Protein AF-0000000078555472 (afdb_homodimer)

Nearest PDB structures (foldseek):
  8fl8-assembly1_X  TM=3.381E-01  e=7.581E+00  Saccharomyces cerevisiae
  9crw-assembly1_E  TM=1.939E-01  e=8.031E+00  Candida albicans
  8fl8-assembly1_X  TM=3.379E-01  e=7.581E+00  Saccharomyces cerevisiae
  9crw-assembly1_E  TM=1.940E-01  e=8.031E+00  Candida albicans

InterPro domains:
  IPR010651 Sugar transport protein [PTHR16119] (3-134)
  IPR012435 TMEM144 [PF07857] (4-132)

Organism: NCBI:txid53326

Solvent-accessible surface area (backbone atoms only — not comparable to full-atom values): 18594 Å² total; per-residue (Å²): 119,47,62,57,55,46,50,48,51,53,51,23,19,53,29,48,27,43,26,60,54,42,40,62,67,42,87,46,76,80,12,54,64,32,38,34,31,14,26,49,25,15,30,52,52,33,48,59,57,42,72,74,39,82,87,68,85,86,46,69,45,22,20,52,20,15,32,33,39,41,55,15,48,24,46,42,49,42,44,26,74,72,41,32,52,31,54,44,46,42,52,29,37,48,40,24,34,51,39,24,32,49,32,39,45,64,17,50,68,85,39,73,60,41,63,52,80,39,68,67,44,30,53,47,6,54,48,19,53,52,64,25,23,58,72,28,48,39,31,45,69,35,47,52,41,49,50,31,55,74,62,54,50,65,81,66,77,63,77,50,72,69,56,59,59,51,51,45,60,73,58,65,56,70,79,74,77,71,75,73,76,70,83,120,118,49,61,58,54,47,50,48,50,54,50,22,17,54,29,48,25,43,26,63,55,43,40,62,67,41,86,46,76,79,11,53,65,33,38,34,30,15,26,50,26,16,33,52,50,34,48,59,56,43,72,76,39,82,89,67,83,85,46,68,44,21,19,52,20,15,32,32,39,42,56,14,48,25,46,43,48,42,43,28,75,71,41,33,52,31,53,42,46,43,52,30,37,47,42,24,34,51,39,23,33,50,32,40,44,64,16,49,69,83,39,72,58,41,62,50,78,40,68,66,44,29,52,48,6,53,48,19,52,52,63,24,23,58,70,28,47,39,31,43,70,34,46,51,40,50,50,29,55,75,62,53,50,67,78,71,76,65,77,50,71,69,55,56,57,53,50,47,60,72,58,64,57,70,78,74,76,72,75,73,78,70,82,118

pLDDT: mean 75.7, std 21.05, range [22.72, 97.12]

Secondary structure (DSSP, 8-state):
-HHHHHHHHHHHHHHHHTTTTGGGGS--TTSHHHHHHHHHHHHHHHHHHHHTS--PPP-HHHHHHHHHHHHHHHHHHHHHHHH-HHHHHHHHHHHHHHHHHHHHHHT-TTPPP--BS-HHHHHHHHHHHHHTTHHHHSBHHHHHHHHHHHTT-------SHHHHHHHHHHTT------------/-HHHHHHHHHHHHHHHHTTTTGGGGS--TTSHHHHHHHHHHHHHHHHHHHHTS--PPP-HHHHHHHHHHHHHHHHHHHHHHHH-HHHHHHHHHHHHHHHHHHHHHHT-TTPPP--BS-HHHHHHHHHHHHHTTHHHHSBHHHHHHHHHHHTT-------SHHHHHHHHHHT-------------

Sequence (368 aa):
MEWIGLFAAVFASVLFGSVFVPIKRVAAGDGFTAQLFMCIGAFMAAAVVHASLYFPPVYGFAMISGTLWCTANAFAIQIINRLGLALSVLVWNTVSCLTGWATSRYGLFGLPPAIPASTVLNYLGIIGLIAGPFPPLLTLSEREQLLDFLSMKSHIVWDDPICDSQLQFLSGTPEIAQENNQNEMEWIGLFAAVFASVLFGSVFVPIKRVAAGDGFTAQLFMCIGAFMAAAVVHASLYFPPVYGFAMISGTLWCTANAFAIQIINRLGLALSVLVWNTVSCLTGWATSRYGLFGLPPAIPASTVLNYLGIIGLIAGPFPPLLTLSEREQLLDFLSMKSHIVWDDPICDSQLQFLSGTPEIAQENNQNE

Structure (mmCIF, N/CA/C/O backbone):
data_AF-0000000078555472-model_v1
#
loop_
_entity.id
_entity.type
_entity.pdbx_description
1 polymer 'Major facilitator superfamily (MFS) profile domain-containing protein'
#
loop_
_atom_site.group_PDB
_atom_site.id
_atom_site.type_symbol
_atom_site.label_atom_id
_atom_site.label_alt_id
_atom_site.label_comp_id
_atom_site.label_asym_id
_atom_site.label_entity_id
_atom_site.label_seq_id
_atom_site.pdbx_PDB_ins_code
_atom_site.Cartn_x
_atom_site.Cartn_y
_atom_site.Cartn_z
_atom_site.occupancy
_atom_site.B_iso_or_equiv
_atom_site.auth_seq_id
_atom_site.auth_comp_id
_atom_site.auth_asym_id
_atom_site.auth_atom_id
_atom_site.pdbx_PDB_model_num
ATOM 1 N N . MET A 1 1 ? 2.951 14.375 23.812 1 49.78 1 MET A N 1
ATOM 2 C CA . MET A 1 1 ? 1.899 14.195 22.812 1 49.78 1 MET A CA 1
ATOM 3 C C . MET A 1 1 ? 2.484 13.742 21.469 1 49.78 1 MET A C 1
ATOM 5 O O . MET A 1 1 ? 1.86 12.961 20.75 1 49.78 1 MET A O 1
ATOM 9 N N . GLU A 1 2 ? 3.902 13.93 21.172 1 64.38 2 GLU A N 1
ATOM 10 C CA . GLU A 1 2 ? 4.574 13.617 19.922 1 64.38 2 GLU A CA 1
ATOM 11 C C . GLU A 1 2 ? 4.875 12.125 19.812 1 64.38 2 GLU A C 1
ATOM 13 O O . GLU A 1 2 ? 4.777 11.539 18.734 1 64.38 2 GLU A O 1
ATOM 18 N N . TRP A 1 3 ? 4.957 11.586 21.062 1 74.75 3 TRP A N 1
ATOM 19 C CA . TRP A 1 3 ? 5.293 10.164 21.047 1 74.75 3 TRP A CA 1
ATOM 20 C C . TRP A 1 3 ? 4.094 9.328 20.609 1 74.75 3 TRP A C 1
ATOM 22 O O . TRP A 1 3 ? 4.258 8.258 20.031 1 74.75 3 TRP A O 1
ATOM 32 N N . ILE A 1 4 ? 2.982 9.797 20.891 1 77.69 4 ILE A N 1
ATOM 33 C CA . ILE A 1 4 ? 1.764 9.078 20.547 1 77.69 4 ILE A CA 1
ATOM 34 C C . ILE A 1 4 ? 1.613 9.039 19.016 1 77.69 4 ILE A C 1
ATOM 36 O O . ILE A 1 4 ? 1.219 8.016 18.453 1 77.69 4 ILE A O 1
ATOM 40 N N . GLY A 1 5 ? 1.952 10.219 18.469 1 78.25 5 GLY A N 1
ATOM 41 C CA . GLY A 1 5 ? 1.906 10.258 17.016 1 78.25 5 GLY A CA 1
ATOM 42 C C . GLY A 1 5 ? 2.898 9.312 16.359 1 78.25 5 GLY A C 1
ATOM 43 O O . GLY A 1 5 ? 2.576 8.648 15.367 1 78.25 5 GLY A O 1
ATOM 44 N N . LEU A 1 6 ? 4.031 9.227 16.969 1 81.81 6 LEU A N 1
ATOM 45 C CA . LEU A 1 6 ? 5.055 8.328 16.453 1 81.81 6 LEU A CA 1
ATOM 46 C C . LEU A 1 6 ? 4.633 6.867 16.625 1 81.81 6 LEU A C 1
ATOM 48 O O . LEU A 1 6 ? 4.789 6.066 15.695 1 81.81 6 LEU A O 1
ATOM 52 N N . PHE A 1 7 ? 4.172 6.547 17.75 1 85.06 7 PHE A N 1
ATOM 53 C CA . PHE A 1 7 ? 3.699 5.188 18 1 85.06 7 PHE A CA 1
ATOM 54 C C . PHE A 1 7 ? 2.584 4.82 17.016 1 85.06 7 PHE A C 1
ATOM 56 O O . PHE A 1 7 ? 2.578 3.721 16.469 1 85.06 7 PHE A O 1
ATOM 63 N N . ALA A 1 8 ? 1.67 5.75 16.812 1 85.25 8 ALA A N 1
ATOM 64 C CA . ALA A 1 8 ? 0.556 5.504 15.906 1 85.25 8 ALA A CA 1
ATOM 65 C C . ALA A 1 8 ? 1.055 5.262 14.484 1 85.25 8 ALA A C 1
ATOM 67 O O . ALA A 1 8 ? 0.538 4.391 13.781 1 85.25 8 ALA A O 1
ATOM 68 N N . ALA A 1 9 ? 2.023 6.043 14.102 1 88.06 9 ALA A N 1
ATOM 69 C CA . ALA A 1 9 ? 2.568 5.902 12.758 1 88.06 9 ALA A CA 1
ATOM 70 C C . ALA A 1 9 ? 3.266 4.555 12.586 1 88.06 9 ALA A C 1
ATOM 72 O O . ALA A 1 9 ? 3.072 3.873 11.578 1 88.06 9 ALA A O 1
ATOM 73 N N . VAL A 1 10 ? 4.09 4.188 13.578 1 88.69 10 VAL A N 1
ATOM 74 C CA . VAL A 1 10 ? 4.781 2.904 13.539 1 88.69 10 VAL A CA 1
ATOM 75 C C . VAL A 1 10 ? 3.764 1.767 13.57 1 88.69 10 VAL A C 1
ATOM 77 O O . VAL A 1 10 ? 3.863 0.814 12.789 1 88.69 10 VAL A O 1
ATOM 80 N N . PHE A 1 11 ? 2.82 1.926 14.453 1 92.56 11 PHE A N 1
ATOM 81 C CA . PHE A 1 11 ? 1.767 0.927 14.586 1 92.56 11 PHE A CA 1
ATOM 82 C C . PHE A 1 11 ? 1.011 0.756 13.273 1 92.56 11 PHE A C 1
ATOM 84 O O . PHE A 1 11 ? 0.831 -0.366 12.797 1 92.56 11 PHE A O 1
ATOM 91 N N . ALA A 1 12 ? 0.561 1.8 12.633 1 93 12 ALA A N 1
ATOM 92 C CA . ALA A 1 12 ? -0.143 1.762 11.359 1 93 12 ALA A CA 1
ATOM 93 C C . ALA A 1 12 ? 0.718 1.114 10.273 1 93 12 ALA A C 1
ATOM 95 O O . ALA A 1 12 ? 0.228 0.308 9.484 1 93 12 ALA A O 1
ATOM 96 N N . SER A 1 13 ? 1.968 1.441 10.281 1 93.88 13 SER A N 1
ATOM 97 C CA . SER A 1 13 ? 2.873 0.919 9.266 1 93.88 13 SER A CA 1
ATOM 98 C C . SER A 1 13 ? 3.027 -0.593 9.391 1 93.88 13 SER A C 1
ATOM 100 O O . SER A 1 13 ? 3.023 -1.307 8.383 1 93.88 13 SER A O 1
ATOM 102 N N . VAL A 1 14 ? 3.166 -1.069 10.602 1 93.38 14 VAL A N 1
ATOM 103 C CA . VAL A 1 14 ? 3.293 -2.504 10.844 1 93.38 14 VAL A CA 1
ATOM 104 C C . VAL A 1 14 ? 2.01 -3.213 10.414 1 93.38 14 VAL A C 1
ATOM 106 O O . VAL A 1 14 ? 2.059 -4.289 9.812 1 93.38 14 VAL A O 1
ATOM 109 N N . LEU A 1 15 ? 0.891 -2.635 10.703 1 94.81 15 LEU A N 1
ATOM 110 C CA . LEU A 1 15 ? -0.383 -3.217 10.289 1 94.81 15 LEU A CA 1
ATOM 111 C C . LEU A 1 15 ? -0.498 -3.26 8.773 1 94.81 15 LEU A C 1
ATOM 113 O O . LEU A 1 15 ? -0.896 -4.277 8.203 1 94.81 15 LEU A O 1
ATOM 117 N N . PHE A 1 16 ? -0.091 -2.166 8.148 1 94.88 16 PHE A N 1
ATOM 118 C CA . PHE A 1 16 ? -0.097 -2.158 6.691 1 94.88 16 PHE A CA 1
ATOM 119 C C . PHE A 1 16 ? 0.792 -3.268 6.141 1 94.88 16 PHE A C 1
ATOM 121 O O . PHE A 1 16 ? 0.412 -3.963 5.195 1 94.88 16 PHE A O 1
ATOM 128 N N . GLY A 1 17 ? 1.9 -3.432 6.727 1 92.56 17 GLY A N 1
ATOM 129 C CA . GLY A 1 17 ? 2.83 -4.457 6.273 1 92.56 17 GLY A CA 1
ATOM 130 C C . GLY A 1 17 ? 2.326 -5.867 6.516 1 92.56 17 GLY A C 1
ATOM 131 O O . GLY A 1 17 ? 2.834 -6.82 5.922 1 92.56 17 GLY A O 1
ATOM 132 N N . SER A 1 18 ? 1.358 -6.016 7.336 1 91.12 18 SER A N 1
ATOM 133 C CA . SER A 1 18 ? 0.892 -7.344 7.723 1 91.12 18 SER A CA 1
ATOM 134 C C . SER A 1 18 ? -0.451 -7.668 7.074 1 91.12 18 SER A C 1
ATOM 136 O O . SER A 1 18 ? -1.021 -8.734 7.32 1 91.12 18 SER A O 1
ATOM 138 N N . VAL A 1 19 ? -0.948 -6.812 6.223 1 93.25 19 VAL A N 1
ATOM 139 C CA . VAL A 1 19 ? -2.287 -6.941 5.656 1 93.25 19 VAL A CA 1
ATOM 140 C C . VAL A 1 19 ? -2.4 -8.25 4.879 1 93.25 19 VAL A C 1
ATOM 142 O O . VAL A 1 19 ? -3.428 -8.93 4.941 1 93.25 19 VAL A O 1
ATOM 145 N N . PHE A 1 20 ? -1.325 -8.68 4.188 1 88.69 20 PHE A N 1
ATOM 146 C CA . PHE A 1 20 ? -1.422 -9.844 3.311 1 88.69 20 PHE A CA 1
ATOM 147 C C . PHE A 1 20 ? -0.905 -11.094 4.012 1 88.69 20 PHE A C 1
ATOM 149 O O . PHE A 1 20 ? -0.957 -12.188 3.451 1 88.69 20 PHE A O 1
ATOM 156 N N . VAL A 1 21 ? -0.508 -10.961 5.223 1 83.44 21 VAL A N 1
ATOM 157 C CA . VAL A 1 21 ? 0.052 -12.086 5.965 1 83.44 21 VAL A CA 1
ATOM 158 C C . VAL A 1 21 ? -1.037 -13.125 6.23 1 83.44 21 VAL A C 1
ATOM 160 O O . VAL A 1 21 ? -0.852 -14.312 5.961 1 83.44 21 VAL A O 1
ATOM 163 N N . PRO A 1 22 ? -2.217 -12.734 6.598 1 82.44 22 PRO A N 1
ATOM 164 C CA . PRO A 1 22 ? -3.254 -13.734 6.863 1 82.44 22 PRO A CA 1
ATOM 165 C C . PRO A 1 22 ? -3.738 -14.438 5.594 1 82.44 22 PRO A C 1
ATOM 167 O O . PRO A 1 22 ? -4.137 -15.602 5.641 1 82.44 22 PRO A O 1
ATOM 170 N N . ILE A 1 23 ? -3.703 -13.758 4.5 1 79.5 23 ILE A N 1
ATOM 171 C CA . ILE A 1 23 ? -4.23 -14.32 3.264 1 79.5 23 ILE A CA 1
ATOM 172 C C . ILE A 1 23 ? -3.295 -15.414 2.754 1 79.5 23 ILE A C 1
ATOM 174 O O . ILE A 1 23 ? -3.713 -16.297 2.008 1 79.5 23 ILE A O 1
ATOM 178 N N . LYS A 1 24 ? -2.066 -15.32 3.098 1 76.62 24 LYS A N 1
ATOM 179 C CA . LYS A 1 24 ? -1.1 -16.312 2.637 1 76.62 24 LYS A CA 1
ATOM 180 C C . LYS A 1 24 ? -1.368 -17.672 3.268 1 76.62 24 LYS A C 1
ATOM 182 O O . LYS A 1 24 ? -0.887 -18.703 2.777 1 76.62 24 LYS A O 1
ATOM 187 N N . ARG A 1 25 ? -2.15 -17.656 4.258 1 70.38 25 ARG A N 1
ATOM 188 C CA . ARG A 1 25 ? -2.447 -18.922 4.926 1 70.38 25 ARG A CA 1
ATOM 189 C C . ARG A 1 25 ? -3.6 -19.641 4.238 1 70.38 25 ARG A C 1
ATOM 191 O O . ARG A 1 25 ? -3.857 -20.812 4.52 1 70.38 25 ARG A O 1
ATOM 198 N N . VAL A 1 26 ? -4.25 -18.828 3.383 1 62.47 26 VAL A N 1
ATOM 199 C CA . VAL A 1 26 ? -5.426 -19.469 2.795 1 62.47 26 VAL A CA 1
ATOM 200 C C . VAL A 1 26 ? -5.309 -19.453 1.273 1 62.47 26 VAL A C 1
ATOM 202 O O . VAL A 1 26 ? -4.609 -18.625 0.701 1 62.47 26 VAL A O 1
ATOM 205 N N . ALA A 1 27 ? -5.832 -20.578 0.782 1 60.72 27 ALA A N 1
ATOM 206 C CA . ALA A 1 27 ? -5.969 -20.594 -0.672 1 60.72 27 ALA A CA 1
ATOM 207 C C . ALA A 1 27 ? -6.969 -19.547 -1.149 1 60.72 27 ALA A C 1
ATOM 209 O O . ALA A 1 27 ? -8.18 -19.734 -1.008 1 60.72 27 ALA A O 1
ATOM 210 N N . ALA A 1 28 ? -6.453 -18.375 -1.465 1 62.03 28 ALA A N 1
ATOM 211 C CA . ALA A 1 28 ? -7.367 -17.266 -1.759 1 62.03 28 ALA A CA 1
ATOM 212 C C . ALA A 1 28 ? -8.062 -17.484 -3.104 1 62.03 28 ALA A C 1
ATOM 214 O O . ALA A 1 28 ? -8.789 -16.609 -3.574 1 62.03 28 ALA A O 1
ATOM 215 N N . GLY A 1 29 ? -8.031 -18.719 -3.592 1 62.56 29 GLY A N 1
ATOM 216 C CA . GLY A 1 29 ? -8.766 -18.984 -4.816 1 62.56 29 GLY A CA 1
ATOM 217 C C . GLY A 1 29 ? -8.594 -17.922 -5.871 1 62.56 29 GLY A C 1
ATOM 218 O O . GLY A 1 29 ? -7.469 -17.547 -6.215 1 62.56 29 GLY A O 1
ATOM 219 N N . ASP A 1 30 ? -9.773 -17.391 -6.434 1 66.38 30 ASP A N 1
ATOM 220 C CA . ASP A 1 30 ? -9.758 -16.359 -7.473 1 66.38 30 ASP A CA 1
ATOM 221 C C . ASP A 1 30 ? -9.531 -14.977 -6.875 1 66.38 30 ASP A C 1
ATOM 223 O O . ASP A 1 30 ? -9.383 -13.992 -7.609 1 66.38 30 ASP A O 1
ATOM 227 N N . GLY A 1 31 ? -9.391 -14.883 -5.672 1 75.44 31 GLY A N 1
ATOM 228 C CA . GLY A 1 31 ? -9.07 -13.625 -5.012 1 75.44 31 GLY A CA 1
ATOM 229 C C . GLY A 1 31 ? -10.297 -12.766 -4.762 1 75.44 31 GLY A C 1
ATOM 230 O O . GLY A 1 31 ? -10.281 -11.891 -3.889 1 75.44 31 GLY A O 1
ATOM 231 N N . PHE A 1 32 ? -11.414 -13.023 -5.52 1 81.44 32 PHE A N 1
ATOM 232 C CA . PHE A 1 32 ? -12.602 -12.18 -5.414 1 81.44 32 PHE A CA 1
ATOM 233 C C . PHE A 1 32 ? -13.391 -12.516 -4.152 1 81.44 32 PHE A C 1
ATOM 235 O O . PHE A 1 32 ? -13.906 -11.617 -3.488 1 81.44 32 PHE A O 1
ATOM 242 N N . THR A 1 33 ? -13.414 -13.812 -3.887 1 83.44 33 THR A N 1
ATOM 243 C CA . THR A 1 33 ? -14.094 -14.211 -2.654 1 83.44 33 THR A CA 1
ATOM 244 C C . THR A 1 33 ? -13.32 -13.711 -1.435 1 83.44 33 THR A C 1
ATOM 246 O O . THR A 1 33 ? -13.914 -13.195 -0.485 1 83.44 33 THR A O 1
ATOM 249 N N . ALA A 1 34 ? -12.07 -13.875 -1.46 1 85.25 34 ALA A N 1
ATOM 250 C CA . ALA A 1 34 ? -11.234 -13.367 -0.371 1 85.25 34 ALA A CA 1
ATOM 251 C C . ALA A 1 34 ? -11.43 -11.867 -0.188 1 85.25 34 ALA A C 1
ATOM 253 O O . ALA A 1 34 ? -11.492 -11.375 0.942 1 85.25 34 ALA A O 1
ATOM 254 N N . GLN A 1 35 ? -11.555 -11.195 -1.304 1 89.94 35 GLN A N 1
ATOM 255 C CA . GLN A 1 35 ? -11.727 -9.75 -1.243 1 89.94 35 GLN A CA 1
ATOM 256 C C . GLN A 1 35 ? -13.055 -9.375 -0.588 1 89.94 35 GLN A C 1
ATOM 258 O O . GLN A 1 35 ? -13.133 -8.391 0.151 1 89.94 35 GLN A O 1
ATOM 263 N N . LEU A 1 36 ? -14.047 -10.141 -0.92 1 89.69 36 LEU A N 1
ATOM 264 C CA . LEU A 1 36 ? -15.336 -9.883 -0.281 1 89.69 36 LEU A CA 1
ATOM 265 C C . LEU A 1 36 ? -15.227 -10.008 1.234 1 89.69 36 LEU A C 1
ATOM 267 O O . LEU A 1 36 ? -15.703 -9.148 1.971 1 89.69 36 LEU A O 1
ATOM 271 N N . PHE A 1 37 ? -14.594 -10.992 1.678 1 89.88 37 PHE A N 1
ATOM 272 C CA . PHE A 1 37 ? -14.484 -11.219 3.115 1 89.88 37 PHE A CA 1
ATOM 273 C C . PHE A 1 37 ? -13.539 -10.203 3.75 1 89.88 37 PHE A C 1
ATOM 275 O O . PHE A 1 37 ? -13.734 -9.797 4.898 1 89.88 37 PHE A O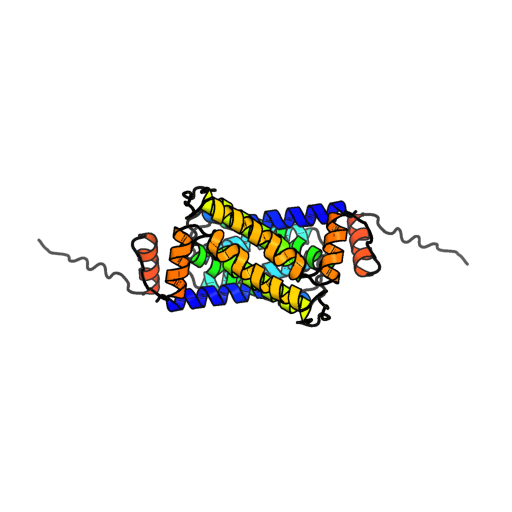 1
ATOM 282 N N . MET A 1 38 ? -12.523 -9.789 3.027 1 93 38 MET A N 1
ATOM 283 C CA . MET A 1 38 ? -11.688 -8.703 3.521 1 93 38 MET A CA 1
ATOM 284 C C . MET A 1 38 ? -12.508 -7.438 3.742 1 93 38 MET A C 1
ATOM 286 O O . MET A 1 38 ? -12.344 -6.75 4.754 1 93 38 MET A O 1
ATOM 290 N N . CYS A 1 39 ? -13.375 -7.199 2.816 1 95.44 39 CYS A N 1
ATOM 291 C CA . CYS A 1 39 ? -14.211 -6.012 2.924 1 95.44 39 CYS A CA 1
ATOM 292 C C . CYS A 1 39 ? -15.203 -6.145 4.074 1 95.44 39 CYS A C 1
ATOM 294 O O . CYS A 1 39 ? -15.531 -5.156 4.734 1 95.44 39 CYS A O 1
ATOM 296 N N . ILE A 1 40 ? -15.688 -7.324 4.297 1 93.81 40 ILE A N 1
ATOM 297 C CA . ILE A 1 40 ? -16.578 -7.555 5.43 1 93.81 40 ILE A CA 1
ATOM 298 C C . ILE A 1 40 ? -15.836 -7.301 6.734 1 93.81 40 ILE A C 1
ATOM 300 O O . ILE A 1 40 ? -16.344 -6.613 7.625 1 93.81 40 ILE A O 1
ATOM 304 N N . GLY A 1 41 ? -14.641 -7.875 6.859 1 95.12 41 GLY A N 1
ATOM 305 C CA . GLY A 1 41 ? -13.836 -7.625 8.047 1 95.12 41 GLY A CA 1
ATOM 306 C C . GLY A 1 41 ? -13.547 -6.156 8.273 1 95.12 41 GLY A C 1
ATOM 307 O O . GLY A 1 41 ? -13.641 -5.664 9.398 1 95.12 41 GLY A O 1
ATOM 308 N N . ALA A 1 42 ? -13.203 -5.48 7.172 1 97.12 42 ALA A N 1
ATOM 309 C CA . ALA A 1 42 ? -12.914 -4.051 7.254 1 97.12 42 ALA A CA 1
ATOM 310 C C . ALA A 1 42 ? -14.156 -3.268 7.684 1 97.12 42 ALA A C 1
ATOM 312 O O . ALA A 1 42 ? -14.07 -2.396 8.555 1 97.12 42 ALA A O 1
ATOM 313 N N . PHE A 1 43 ? -15.273 -3.545 7.102 1 95.44 43 PHE A N 1
ATOM 314 C CA . PHE A 1 43 ? -16.516 -2.848 7.402 1 95.44 43 PHE A CA 1
ATOM 315 C C . PHE A 1 43 ? -16.922 -3.057 8.859 1 95.44 43 PHE A C 1
ATOM 317 O O . PHE A 1 43 ? -17.344 -2.113 9.531 1 95.44 43 PHE A O 1
ATOM 324 N N . MET A 1 44 ? -16.844 -4.258 9.352 1 93.94 44 MET A N 1
ATOM 325 C CA . MET A 1 44 ? -17.188 -4.547 10.742 1 93.94 44 MET A CA 1
ATOM 326 C C . MET A 1 44 ? -16.297 -3.77 11.695 1 93.94 44 MET A C 1
ATOM 328 O O . MET A 1 44 ? -16.781 -3.193 12.672 1 93.94 44 MET A O 1
ATOM 332 N N . ALA A 1 45 ? -15.031 -3.756 11.438 1 93.56 45 ALA A N 1
ATOM 333 C CA . ALA A 1 45 ? -14.102 -3.016 12.289 1 93.56 45 ALA A CA 1
ATOM 334 C C . ALA A 1 45 ? -14.43 -1.525 12.289 1 93.56 45 ALA A C 1
ATOM 336 O O . ALA A 1 45 ? -14.445 -0.891 13.352 1 93.56 45 ALA A O 1
ATOM 337 N N . ALA A 1 46 ? -14.664 -0.976 11.078 1 92.69 46 ALA A N 1
ATOM 338 C CA . ALA A 1 46 ? -14.984 0.445 10.977 1 92.69 46 ALA A CA 1
ATOM 339 C C . ALA A 1 46 ? -16.297 0.764 11.68 1 92.69 46 ALA A C 1
ATOM 341 O O . ALA A 1 46 ? -16.438 1.811 12.312 1 92.69 46 ALA A O 1
ATOM 342 N N . ALA A 1 47 ? -17.234 -0.127 11.547 1 88.75 47 ALA A N 1
ATOM 343 C CA . ALA A 1 47 ? -18.547 0.073 12.156 1 88.75 47 ALA A CA 1
ATOM 344 C C . ALA A 1 47 ? -18.438 0.093 13.68 1 88.75 47 ALA A C 1
ATOM 346 O O . ALA A 1 47 ? -19.125 0.88 14.344 1 88.75 47 ALA A O 1
ATOM 347 N N . VAL A 1 48 ? -17.672 -0.737 14.234 1 86.25 48 VAL A N 1
ATOM 348 C CA . VAL A 1 48 ? -17.5 -0.803 15.688 1 86.25 48 VAL A CA 1
ATOM 349 C C . VAL A 1 48 ? -16.906 0.51 16.188 1 86.25 48 VAL A C 1
ATOM 351 O O . VAL A 1 48 ? -17.359 1.053 17.203 1 86.25 48 VAL A O 1
ATOM 354 N N . VAL A 1 49 ? -15.953 1.091 15.508 1 80.94 49 VAL A N 1
ATOM 355 C CA . VAL A 1 49 ? -15.312 2.336 15.906 1 80.94 49 VAL A CA 1
ATOM 356 C C . VAL A 1 49 ? -16.297 3.496 15.773 1 80.94 49 VAL A C 1
ATOM 358 O O . VAL A 1 49 ? -16.359 4.363 16.656 1 80.94 49 VAL A O 1
ATOM 361 N N . HIS A 1 50 ? -16.969 3.455 14.68 1 79.44 50 HIS A N 1
ATOM 362 C CA . HIS A 1 50 ? -17.875 4.578 14.43 1 79.44 50 HIS A CA 1
ATOM 363 C C . HIS A 1 50 ? -19.094 4.52 15.336 1 79.44 50 HIS A C 1
ATOM 365 O O . HIS A 1 50 ? -19.688 5.555 15.648 1 79.44 50 HIS A O 1
ATOM 371 N N . ALA A 1 51 ? -19.531 3.41 15.625 1 75.88 51 ALA A N 1
ATOM 372 C CA . ALA A 1 51 ? -20.641 3.309 16.578 1 75.88 51 ALA A CA 1
ATOM 373 C C . ALA A 1 51 ? -20.297 4.02 17.891 1 75.88 51 ALA A C 1
ATOM 375 O O . ALA A 1 51 ? -21.188 4.477 18.609 1 75.88 51 ALA A O 1
ATOM 376 N N . SER A 1 52 ? -19.078 4.148 18.078 1 69.69 52 SER A N 1
ATOM 377 C CA . SER A 1 52 ? -18.641 4.816 19.297 1 69.69 52 SER A CA 1
ATOM 378 C C . SER A 1 52 ? -18.484 6.32 19.078 1 69.69 52 SER A C 1
ATOM 380 O O . SER A 1 52 ? -18.328 7.078 20.031 1 69.69 52 SER A O 1
ATOM 382 N N . LEU A 1 53 ? -18.547 6.594 17.719 1 66.81 53 LEU A N 1
ATOM 383 C CA . LEU A 1 53 ? -18.375 7.996 17.359 1 66.81 53 LEU A CA 1
ATOM 384 C C . LEU A 1 53 ? -19.703 8.609 16.922 1 66.81 53 LEU A C 1
ATOM 386 O O . LEU A 1 53 ? -20.609 7.895 16.5 1 66.81 53 LEU A O 1
ATOM 390 N N . TYR A 1 54 ? -20.031 9.82 17.297 1 60.09 54 TYR A N 1
ATOM 391 C CA . TYR A 1 54 ? -21.219 10.492 16.766 1 60.09 54 TYR A CA 1
ATOM 392 C C . TYR A 1 54 ? -21.188 10.555 15.25 1 60.09 54 TYR A C 1
ATOM 394 O O . TYR A 1 54 ? -20.109 10.586 14.641 1 60.09 54 TYR A O 1
ATOM 402 N N . PHE A 1 55 ? -22.266 10.195 14.477 1 54.59 55 PHE A N 1
ATOM 403 C CA . PHE A 1 55 ? -22.406 9.992 13.039 1 54.59 55 PHE A CA 1
ATOM 404 C C . PHE A 1 55 ? -21.984 11.242 12.266 1 54.59 55 PHE A C 1
ATOM 406 O O . PHE A 1 55 ? -22.672 12.266 12.328 1 54.59 55 PHE A O 1
ATOM 413 N N . PRO A 1 56 ? -20.766 11.305 11.875 1 59.22 56 PRO A N 1
ATOM 414 C CA . PRO A 1 56 ? -20.438 12.5 11.102 1 59.22 56 PRO A CA 1
ATOM 415 C C . PRO A 1 56 ? -20.922 12.43 9.656 1 59.22 56 PRO A C 1
ATOM 417 O O . PRO A 1 56 ? -21.344 11.359 9.203 1 59.22 56 PRO A O 1
ATOM 420 N N . PRO A 1 57 ? -20.969 13.625 8.961 1 60.34 57 PRO A N 1
ATOM 421 C CA . PRO A 1 57 ? -21.438 13.727 7.574 1 60.34 57 PRO A CA 1
ATOM 422 C C . PRO A 1 57 ? -20.719 12.758 6.641 1 60.34 57 PRO A C 1
ATOM 424 O O . PRO A 1 57 ? -19.578 12.352 6.922 1 60.34 57 PRO A O 1
ATOM 427 N N . VAL A 1 58 ? -21.453 12.391 5.617 1 59.75 58 VAL A N 1
ATOM 428 C CA . VAL A 1 58 ? -21.062 11.445 4.578 1 59.75 58 VAL A CA 1
ATOM 429 C C . VAL A 1 58 ? -19.906 12.031 3.76 1 59.75 58 VAL A C 1
ATOM 431 O O . VAL A 1 58 ? -20 13.156 3.271 1 59.75 58 VAL A O 1
ATOM 434 N N . TYR A 1 59 ? -18.891 11.266 3.68 1 70.31 59 TYR A N 1
ATOM 435 C CA . TYR A 1 59 ? -17.812 11.664 2.801 1 70.31 59 TYR A CA 1
ATOM 436 C C . TYR A 1 59 ? -17.75 10.789 1.557 1 70.31 59 TYR A C 1
ATOM 438 O O . TYR A 1 59 ? -17.125 9.734 1.562 1 70.31 59 TYR A O 1
ATOM 446 N N . GLY A 1 60 ? -18.578 11.242 0.406 1 76.44 60 GLY A N 1
ATOM 447 C CA . GLY A 1 60 ? -18.625 10.5 -0.844 1 76.44 60 GLY A CA 1
ATOM 448 C C . GLY A 1 60 ? -17.25 10.227 -1.421 1 76.44 60 GLY A C 1
ATOM 449 O O . GLY A 1 60 ? -17 9.133 -1.932 1 76.44 60 GLY A O 1
ATOM 450 N N . PHE A 1 61 ? -16.391 11.102 -1.329 1 83.88 61 PHE A N 1
ATOM 451 C CA . PHE A 1 61 ? -15.055 10.93 -1.88 1 83.88 61 PHE A CA 1
ATOM 452 C C . PHE A 1 61 ? -14.32 9.797 -1.174 1 83.88 61 PHE A C 1
ATOM 454 O O . PHE A 1 61 ? -13.531 9.086 -1.792 1 83.88 61 PHE A O 1
ATOM 461 N N . ALA A 1 62 ? -14.672 9.586 0.057 1 87.69 62 ALA A N 1
ATOM 462 C CA . ALA A 1 62 ? -14.07 8.477 0.792 1 87.69 62 ALA A CA 1
ATOM 463 C C . ALA A 1 62 ? -14.539 7.133 0.246 1 87.69 62 ALA A C 1
ATOM 465 O O . ALA A 1 62 ? -13.773 6.168 0.192 1 87.69 62 ALA A O 1
ATOM 466 N N . MET A 1 63 ? -15.766 7.082 -0.226 1 91.88 63 MET A N 1
ATOM 467 C CA . MET A 1 63 ? -16.297 5.84 -0.786 1 91.88 63 MET A CA 1
ATOM 468 C C . MET A 1 63 ? -15.594 5.492 -2.094 1 91.88 63 MET A C 1
ATOM 470 O O . MET A 1 63 ? -15.383 4.316 -2.396 1 91.88 63 MET A O 1
ATOM 474 N N . ILE A 1 64 ? -15.258 6.488 -2.83 1 92.62 64 ILE A N 1
ATOM 475 C CA . ILE A 1 64 ? -14.516 6.273 -4.066 1 92.62 64 ILE A CA 1
ATOM 476 C C . ILE A 1 64 ? -13.148 5.664 -3.748 1 92.62 64 ILE A C 1
ATOM 478 O O . ILE A 1 64 ? -12.719 4.715 -4.406 1 92.62 64 ILE A O 1
ATOM 482 N N . SER A 1 65 ? -12.5 6.18 -2.713 1 93.38 65 SER A N 1
ATOM 483 C CA . SER A 1 65 ? -11.211 5.637 -2.279 1 93.38 65 SER A CA 1
ATOM 484 C C . SER A 1 65 ? -11.336 4.164 -1.904 1 93.38 65 SER A C 1
ATOM 486 O O . SER A 1 65 ? -10.484 3.354 -2.281 1 93.38 65 SER A O 1
ATOM 488 N N . GLY A 1 66 ? -12.422 3.83 -1.241 1 95.56 66 GLY A N 1
ATOM 489 C CA . GLY A 1 66 ? -12.656 2.443 -0.879 1 95.56 66 GLY A CA 1
ATOM 490 C C . GLY A 1 66 ? -12.883 1.542 -2.078 1 95.56 66 GLY A C 1
ATOM 491 O O . GLY A 1 66 ? -12.383 0.416 -2.119 1 95.56 66 GLY A O 1
ATOM 492 N N . THR A 1 67 ? -13.609 2.051 -3.027 1 95.69 67 THR A N 1
ATOM 493 C CA . THR A 1 67 ? -13.875 1.299 -4.25 1 95.69 67 THR A CA 1
ATOM 494 C C . THR A 1 67 ? -12.586 1.062 -5.031 1 95.69 67 THR A C 1
ATOM 496 O O . THR A 1 67 ? -12.375 -0.025 -5.566 1 95.69 67 THR A O 1
ATOM 499 N N . LEU A 1 68 ? -11.734 2.055 -5.105 1 95.38 68 LEU A N 1
ATOM 500 C CA . LEU A 1 68 ? -10.438 1.916 -5.762 1 95.38 68 LEU A CA 1
ATOM 501 C C . LEU A 1 68 ? -9.594 0.848 -5.074 1 95.38 68 LEU A C 1
ATOM 503 O O . LEU A 1 68 ? -9.023 -0.024 -5.742 1 95.38 68 LEU A O 1
ATOM 507 N N . TRP A 1 69 ? -9.578 0.913 -3.766 1 96.5 69 TRP A N 1
ATOM 508 C CA . TRP A 1 69 ? -8.797 -0.064 -3.006 1 96.5 69 TRP A CA 1
ATOM 509 C C . TRP A 1 69 ? -9.336 -1.475 -3.23 1 96.5 69 TRP A C 1
ATOM 511 O O . TRP A 1 69 ? -8.562 -2.406 -3.471 1 96.5 69 TRP A O 1
ATOM 521 N N . CYS A 1 70 ? -10.625 -1.604 -3.145 1 96.38 70 CYS A N 1
ATOM 522 C CA . CYS A 1 70 ? -11.266 -2.904 -3.312 1 96.38 70 CYS A CA 1
ATOM 523 C C . CYS A 1 70 ? -10.922 -3.508 -4.672 1 96.38 70 CYS A C 1
ATOM 525 O O . CYS A 1 70 ? -10.555 -4.68 -4.758 1 96.38 70 CYS A O 1
ATOM 527 N N . THR A 1 71 ? -11.031 -2.74 -5.672 1 93.94 71 THR A N 1
ATOM 528 C CA . THR A 1 71 ? -10.766 -3.217 -7.023 1 93.94 71 THR A CA 1
ATOM 529 C C . THR A 1 71 ? -9.289 -3.58 -7.184 1 93.94 71 THR A C 1
ATOM 531 O O . THR A 1 71 ? -8.961 -4.656 -7.691 1 93.94 71 THR A O 1
ATOM 534 N N . ALA A 1 72 ? -8.422 -2.738 -6.758 1 94.88 72 ALA A N 1
ATOM 535 C CA . ALA A 1 72 ? -6.984 -3 -6.832 1 94.88 72 ALA A CA 1
ATOM 536 C C . ALA A 1 72 ? -6.621 -4.266 -6.059 1 94.88 72 ALA A C 1
ATOM 538 O O . ALA A 1 72 ? -5.879 -5.113 -6.562 1 94.88 72 ALA A O 1
ATOM 539 N N . ASN A 1 73 ? -7.152 -4.41 -4.871 1 94.19 73 ASN A N 1
ATOM 540 C CA . ASN A 1 73 ? -6.793 -5.504 -3.973 1 94.19 73 ASN A CA 1
ATOM 541 C C . ASN A 1 73 ? -7.32 -6.84 -4.477 1 94.19 73 ASN A C 1
ATOM 543 O O . ASN A 1 73 ? -6.688 -7.879 -4.281 1 94.19 73 ASN A O 1
ATOM 547 N N . ALA A 1 74 ? -8.453 -6.816 -5.098 1 89.94 74 ALA A N 1
ATOM 548 C CA . ALA A 1 74 ? -8.969 -8.039 -5.703 1 89.94 74 ALA A CA 1
ATOM 549 C C . ALA A 1 74 ? -7.996 -8.594 -6.738 1 89.94 74 ALA A C 1
ATOM 551 O O . ALA A 1 74 ? -7.746 -9.805 -6.777 1 89.94 74 ALA A O 1
ATOM 552 N N . PHE A 1 75 ? -7.441 -7.738 -7.508 1 89.81 75 PHE A N 1
ATOM 553 C CA . PHE A 1 75 ? -6.453 -8.156 -8.5 1 89.81 75 PHE A CA 1
ATOM 554 C C . PHE A 1 75 ? -5.121 -8.477 -7.828 1 89.81 75 PHE A C 1
ATOM 556 O O . PHE A 1 75 ? -4.41 -9.383 -8.266 1 89.81 75 PHE A O 1
ATOM 563 N N . ALA A 1 76 ? -4.844 -7.719 -6.789 1 89.56 76 ALA A N 1
ATOM 564 C CA . ALA A 1 76 ? -3.578 -7.938 -6.09 1 89.56 76 ALA A CA 1
ATOM 565 C C . ALA A 1 76 ? -3.479 -9.367 -5.566 1 89.56 76 ALA A C 1
ATOM 567 O O . ALA A 1 76 ? -2.41 -9.984 -5.621 1 89.56 76 ALA A O 1
ATOM 568 N N . ILE A 1 77 ? -4.52 -9.844 -5.062 1 86.62 77 ILE A N 1
ATOM 569 C CA . ILE A 1 77 ? -4.527 -11.203 -4.523 1 86.62 77 ILE A CA 1
ATOM 570 C C . ILE A 1 77 ? -4.176 -12.195 -5.625 1 86.62 77 ILE A C 1
ATOM 572 O O . ILE A 1 77 ? -3.359 -13.102 -5.418 1 86.62 77 ILE A O 1
ATOM 576 N N . GLN A 1 78 ? -4.668 -12.031 -6.781 1 83.56 78 GLN A N 1
ATOM 577 C CA . GLN A 1 78 ? -4.367 -12.906 -7.91 1 83.56 78 GLN A CA 1
ATOM 578 C C . GLN A 1 78 ? -2.926 -12.727 -8.375 1 83.56 78 GLN A C 1
ATOM 580 O O . GLN A 1 78 ? -2.262 -13.695 -8.742 1 83.56 78 GLN A O 1
ATOM 585 N N . ILE A 1 79 ? -2.498 -11.562 -8.391 1 85.94 79 ILE A N 1
ATOM 586 C CA . ILE A 1 79 ? -1.155 -11.242 -8.859 1 85.94 79 ILE A CA 1
ATOM 587 C C . ILE A 1 79 ? -0.121 -11.82 -7.898 1 85.94 79 ILE A C 1
ATOM 589 O O . ILE A 1 79 ? 0.906 -12.352 -8.32 1 85.94 79 ILE A O 1
ATOM 593 N N . ILE A 1 80 ? -0.404 -11.727 -6.617 1 85.62 80 ILE A N 1
ATOM 594 C CA . ILE A 1 80 ? 0.489 -12.266 -5.602 1 85.62 80 ILE A CA 1
ATOM 595 C C . ILE A 1 80 ? 0.643 -13.773 -5.797 1 85.62 80 ILE A C 1
ATOM 597 O O . ILE A 1 80 ? 1.743 -14.312 -5.664 1 85.62 80 ILE A O 1
ATOM 601 N N . ASN A 1 81 ? -0.45 -14.383 -6.156 1 78.12 81 ASN A N 1
ATOM 602 C CA . ASN A 1 81 ? -0.406 -15.82 -6.375 1 78.12 81 ASN A CA 1
ATOM 603 C C . ASN A 1 81 ? 0.444 -16.172 -7.594 1 78.12 81 ASN A C 1
ATOM 605 O O . ASN A 1 81 ? 1.079 -17.234 -7.625 1 78.12 81 ASN A O 1
ATOM 609 N N . ARG A 1 82 ? 0.552 -15.25 -8.461 1 78.5 82 ARG A N 1
ATOM 610 C CA . ARG A 1 82 ? 1.263 -15.523 -9.711 1 78.5 82 ARG A CA 1
ATOM 611 C C . ARG A 1 82 ? 2.715 -15.07 -9.625 1 78.5 82 ARG A C 1
ATOM 613 O O . ARG A 1 82 ? 3.619 -15.766 -10.078 1 78.5 82 ARG A O 1
ATOM 620 N N . LEU A 1 83 ? 2.996 -13.953 -9.039 1 83.06 83 LEU A N 1
ATOM 621 C CA . LEU A 1 83 ? 4.312 -13.328 -9.133 1 83.06 83 LEU A CA 1
ATOM 622 C C . LEU A 1 83 ? 5.055 -13.422 -7.805 1 83.06 83 LEU A C 1
ATOM 624 O O . LEU A 1 83 ? 6.266 -13.203 -7.75 1 83.06 83 LEU A O 1
ATOM 628 N N . GLY A 1 84 ? 4.352 -13.82 -6.746 1 82.38 84 GLY A N 1
ATOM 629 C CA . GLY A 1 84 ? 4.953 -13.805 -5.422 1 82.38 84 GLY A CA 1
ATOM 630 C C . GLY A 1 84 ? 4.68 -12.516 -4.664 1 82.38 84 GLY A C 1
ATOM 631 O O . GLY A 1 84 ? 4.438 -11.469 -5.27 1 82.38 84 GLY A O 1
ATOM 632 N N . LEU A 1 85 ? 4.805 -12.617 -3.406 1 87.19 85 LEU A N 1
ATOM 633 C CA . LEU A 1 85 ? 4.41 -11.523 -2.525 1 87.19 85 LEU A CA 1
ATOM 634 C C . LEU A 1 85 ? 5.395 -10.367 -2.623 1 87.19 85 LEU A C 1
ATOM 636 O O . LEU A 1 85 ? 4.988 -9.211 -2.791 1 87.19 85 LEU A O 1
ATOM 640 N N . ALA A 1 86 ? 6.676 -10.641 -2.541 1 88.25 86 ALA A N 1
ATOM 641 C CA . ALA A 1 86 ? 7.672 -9.578 -2.506 1 88.25 86 ALA A CA 1
ATOM 642 C C . ALA A 1 86 ? 7.629 -8.742 -3.783 1 88.25 86 ALA A C 1
ATOM 644 O O . ALA A 1 86 ? 7.633 -7.512 -3.727 1 88.25 86 ALA A O 1
ATOM 645 N N . LEU A 1 87 ? 7.57 -9.398 -4.848 1 88.81 87 LEU A N 1
ATOM 646 C CA . LEU A 1 87 ? 7.551 -8.703 -6.133 1 88.81 87 LEU A CA 1
ATOM 647 C C . LEU A 1 87 ? 6.281 -7.867 -6.281 1 88.81 87 LEU A C 1
ATOM 649 O O . LEU A 1 87 ? 6.344 -6.703 -6.68 1 88.81 87 LEU A O 1
ATOM 653 N N . SER A 1 88 ? 5.164 -8.461 -6 1 89.69 88 SER A N 1
ATOM 654 C CA . SER A 1 88 ? 3.887 -7.773 -6.156 1 89.69 88 SER A CA 1
ATOM 655 C C . SER A 1 88 ? 3.816 -6.535 -5.273 1 89.69 88 SER A C 1
ATOM 657 O O . SER A 1 88 ? 3.498 -5.441 -5.75 1 89.69 88 SER A O 1
ATOM 659 N N . VAL A 1 89 ? 4.176 -6.652 -4.031 1 91.88 89 VAL A N 1
ATOM 660 C CA . VAL A 1 89 ? 4.137 -5.559 -3.068 1 91.88 89 VAL A CA 1
ATOM 661 C C . VAL A 1 89 ? 5.102 -4.457 -3.498 1 91.88 89 VAL A C 1
ATOM 663 O O . VAL A 1 89 ? 4.777 -3.27 -3.414 1 91.88 89 VAL A O 1
ATOM 666 N N . LEU A 1 90 ? 6.215 -4.863 -3.967 1 91.69 90 LEU A N 1
ATOM 667 C CA . LEU A 1 90 ? 7.199 -3.887 -4.422 1 91.69 90 LEU A CA 1
ATOM 668 C C . LEU A 1 90 ? 6.652 -3.061 -5.578 1 91.69 90 LEU A C 1
ATOM 670 O O . LEU A 1 90 ? 6.816 -1.839 -5.609 1 91.69 90 LEU A O 1
ATOM 674 N N . VAL A 1 91 ? 5.988 -3.658 -6.484 1 91 91 VAL A N 1
ATOM 675 C CA . VAL A 1 91 ? 5.508 -2.994 -7.691 1 91 91 VAL A CA 1
ATOM 676 C C . VAL A 1 91 ? 4.422 -1.982 -7.324 1 91 91 VAL A C 1
ATOM 678 O O . VAL A 1 91 ? 4.52 -0.803 -7.676 1 91 91 VAL A O 1
ATOM 681 N N . TRP A 1 92 ? 3.346 -2.4 -6.648 1 93.06 92 TRP A N 1
ATOM 682 C CA . TRP A 1 92 ? 2.273 -1.444 -6.395 1 93.06 92 TRP A CA 1
ATOM 683 C C . TRP A 1 92 ? 2.705 -0.398 -5.371 1 93.06 92 TRP A C 1
ATOM 685 O O . TRP A 1 92 ? 2.217 0.734 -5.391 1 93.06 92 TRP A O 1
ATOM 695 N N . ASN A 1 93 ? 3.672 -0.727 -4.449 1 94.06 93 ASN A N 1
ATOM 696 C CA . ASN A 1 93 ? 4.188 0.281 -3.525 1 94.06 93 ASN A CA 1
ATOM 697 C C . ASN A 1 93 ? 5.016 1.334 -4.254 1 94.06 93 ASN A C 1
ATOM 699 O O . ASN A 1 93 ? 5.004 2.508 -3.877 1 94.06 93 ASN A O 1
ATOM 703 N N . THR A 1 94 ? 5.734 0.901 -5.242 1 93.25 94 THR A N 1
ATOM 704 C CA . THR A 1 94 ? 6.48 1.863 -6.047 1 93.25 94 THR A CA 1
ATOM 705 C C . THR A 1 94 ? 5.535 2.854 -6.723 1 93.25 94 THR A C 1
ATOM 707 O O . THR A 1 94 ? 5.758 4.062 -6.672 1 93.25 94 THR A O 1
ATOM 710 N N . VAL A 1 95 ? 4.504 2.385 -7.277 1 92.75 95 VAL A N 1
ATOM 711 C CA . VAL A 1 95 ? 3.531 3.25 -7.938 1 92.75 95 VAL A CA 1
ATOM 712 C C . VAL A 1 95 ? 2.867 4.164 -6.914 1 92.75 95 VAL A C 1
ATOM 714 O O . VAL A 1 95 ? 2.646 5.348 -7.18 1 92.75 95 VAL A O 1
ATOM 717 N N . SER A 1 96 ? 2.582 3.615 -5.785 1 94.5 96 SER A N 1
ATOM 718 C CA . SER A 1 96 ? 1.996 4.414 -4.715 1 94.5 96 SER A CA 1
ATOM 719 C C . SER A 1 96 ? 2.932 5.543 -4.297 1 94.5 96 SER A C 1
ATOM 721 O O . SER A 1 96 ? 2.492 6.68 -4.102 1 94.5 96 SER A O 1
ATOM 723 N N . CYS A 1 97 ? 4.172 5.238 -4.176 1 93.56 97 CYS A N 1
ATOM 724 C CA . CYS A 1 97 ? 5.145 6.254 -3.793 1 93.56 97 CYS A CA 1
ATOM 725 C C . CYS A 1 97 ? 5.277 7.32 -4.875 1 93.56 97 CYS A C 1
ATOM 727 O O . CYS A 1 97 ? 5.398 8.508 -4.574 1 93.56 97 CYS A O 1
ATOM 729 N N . LEU A 1 98 ? 5.273 6.93 -6.09 1 93.19 98 LEU A N 1
ATOM 730 C CA . LEU A 1 98 ? 5.352 7.875 -7.195 1 93.19 98 LEU A CA 1
ATOM 731 C C . LEU A 1 98 ? 4.145 8.805 -7.207 1 93.19 98 LEU A C 1
ATOM 733 O O . LEU A 1 98 ? 4.285 10.016 -7.398 1 93.19 98 LEU A O 1
ATOM 737 N N . THR A 1 99 ? 3.014 8.234 -6.996 1 91.31 99 THR A N 1
ATOM 738 C CA . THR A 1 99 ? 1.793 9.031 -6.969 1 91.31 99 THR A CA 1
ATOM 739 C C . THR A 1 99 ? 1.798 9.992 -5.781 1 91.31 99 THR A C 1
ATOM 741 O O . THR A 1 99 ? 1.411 11.156 -5.91 1 91.31 99 THR A O 1
ATOM 744 N N . GLY A 1 100 ? 2.166 9.445 -4.613 1 88.56 100 GLY A N 1
ATOM 745 C CA . GLY A 1 100 ? 2.291 10.32 -3.457 1 88.56 100 GLY A CA 1
ATOM 746 C C . GLY A 1 100 ? 3.271 11.453 -3.672 1 88.56 100 GLY A C 1
ATOM 747 O O . GLY A 1 100 ? 2.986 12.602 -3.316 1 88.56 100 GLY A O 1
ATOM 748 N N . TRP A 1 101 ? 4.355 11.133 -4.234 1 90.12 101 TRP A N 1
ATOM 749 C CA . TRP A 1 101 ? 5.363 12.141 -4.559 1 90.12 101 TRP A CA 1
ATOM 750 C C . TRP A 1 101 ? 4.809 13.18 -5.527 1 90.12 101 TRP A C 1
ATOM 752 O O . TRP A 1 101 ? 4.934 14.383 -5.301 1 90.12 101 TRP A O 1
ATOM 762 N N . ALA A 1 102 ? 4.254 12.719 -6.641 1 90.81 102 ALA A N 1
ATOM 763 C CA . ALA A 1 102 ? 3.725 13.625 -7.652 1 90.81 102 ALA A CA 1
ATOM 764 C C . ALA A 1 102 ? 2.635 14.523 -7.07 1 90.81 102 ALA A C 1
ATOM 766 O O . ALA A 1 102 ? 2.568 15.711 -7.383 1 90.81 102 ALA A O 1
ATOM 767 N N . THR A 1 103 ? 1.851 13.945 -6.246 1 86.69 103 THR A N 1
ATOM 768 C CA . THR A 1 103 ? 0.772 14.695 -5.617 1 86.69 103 THR A CA 1
ATOM 769 C C . THR A 1 103 ? 1.334 15.789 -4.707 1 86.69 103 THR A C 1
ATOM 771 O O . THR A 1 103 ? 0.872 16.922 -4.742 1 86.69 103 THR A O 1
ATOM 774 N N . SER A 1 104 ? 2.357 15.43 -3.955 1 85.94 104 SER A N 1
ATOM 775 C CA . SER A 1 104 ? 2.957 16.391 -3.037 1 85.94 104 SER A CA 1
ATOM 776 C C . SER A 1 104 ? 3.793 17.422 -3.785 1 85.94 104 SER A C 1
ATOM 778 O O . SER A 1 104 ? 3.682 18.625 -3.527 1 85.94 104 SER A O 1
ATOM 780 N N . ARG A 1 105 ? 4.527 16.969 -4.688 1 87.69 105 ARG A N 1
ATOM 781 C CA . ARG A 1 105 ? 5.477 17.828 -5.391 1 87.69 105 ARG A CA 1
ATOM 782 C C . ARG A 1 105 ? 4.75 18.844 -6.273 1 87.69 105 ARG A C 1
ATOM 784 O O . ARG A 1 105 ? 5.117 20.016 -6.316 1 87.69 105 ARG A O 1
ATOM 791 N N . TYR A 1 106 ? 3.729 18.359 -6.953 1 90.62 106 TYR A N 1
ATOM 792 C CA . TYR A 1 106 ? 3.1 19.219 -7.957 1 90.62 106 TYR A CA 1
ATOM 793 C C . TYR A 1 106 ? 1.744 19.719 -7.48 1 90.62 106 TYR A C 1
ATOM 795 O O . TYR A 1 106 ? 1.076 20.484 -8.18 1 90.62 106 TYR A O 1
ATOM 803 N N . GLY A 1 107 ? 1.402 19.391 -6.309 1 85.38 107 GLY A N 1
ATOM 804 C CA . GLY A 1 107 ? 0.144 19.875 -5.762 1 85.38 107 GLY A CA 1
ATOM 805 C C . GLY A 1 107 ? -1.066 19.406 -6.547 1 85.38 107 GLY A C 1
ATOM 806 O O . GLY A 1 107 ? -1.909 20.203 -6.938 1 85.38 107 GLY A O 1
ATOM 807 N N . LEU A 1 108 ? -1.221 18.141 -6.672 1 81.06 108 LEU A N 1
ATOM 808 C CA . LEU A 1 108 ? -2.34 17.594 -7.422 1 81.06 108 LEU A CA 1
ATOM 809 C C . LEU A 1 108 ? -3.582 17.484 -6.543 1 81.06 108 LEU A C 1
ATOM 811 O O . LEU A 1 108 ? -3.479 17.438 -5.312 1 81.06 108 LEU A O 1
ATOM 815 N N . PHE A 1 109 ? -4.82 17.656 -7.082 1 77.06 109 PHE A N 1
ATOM 816 C CA . PHE A 1 109 ? -6.098 17.406 -6.43 1 77.06 109 PHE A CA 1
ATOM 817 C C . PHE A 1 109 ? -6.387 18.484 -5.375 1 77.06 109 PHE A C 1
ATOM 819 O O . PHE A 1 109 ? -6.875 18.172 -4.289 1 77.06 109 PHE A O 1
ATOM 826 N N . GLY A 1 110 ? -5.945 19.656 -5.66 1 72.69 110 GLY A N 1
ATOM 827 C CA . GLY A 1 110 ? -6.297 20.797 -4.84 1 72.69 110 GLY A CA 1
ATOM 828 C C . GLY A 1 110 ? -5.289 21.078 -3.74 1 72.69 110 GLY A C 1
ATOM 829 O O . GLY A 1 110 ? -5.523 21.938 -2.879 1 72.69 110 GLY A O 1
ATOM 830 N N . LEU A 1 111 ? -4.23 20.328 -3.721 1 75.44 111 LEU A N 1
ATOM 831 C CA . LEU A 1 111 ? -3.182 20.547 -2.73 1 75.44 111 LEU A CA 1
ATOM 832 C C . LEU A 1 111 ? -2.172 21.578 -3.229 1 75.44 111 LEU A C 1
ATOM 834 O O . LEU A 1 111 ? -1.991 21.734 -4.438 1 75.44 111 LEU A O 1
ATOM 838 N N . PRO A 1 112 ? -1.688 22.281 -2.34 1 81.44 112 PRO A N 1
ATOM 839 C CA . PRO A 1 112 ? -0.604 23.172 -2.76 1 81.44 112 PRO A CA 1
ATOM 840 C C . PRO A 1 112 ? 0.676 22.406 -3.113 1 81.44 112 PRO A C 1
ATOM 842 O O . PRO A 1 112 ? 1.015 21.422 -2.461 1 81.44 112 PRO A O 1
ATOM 845 N N . PRO A 1 113 ? 1.309 22.875 -4.234 1 85.88 113 PRO A N 1
ATOM 846 C CA . PRO A 1 113 ? 2.582 22.234 -4.578 1 85.88 113 PRO A CA 1
ATOM 847 C C . PRO A 1 113 ? 3.672 22.5 -3.539 1 85.88 113 PRO A C 1
ATOM 849 O O . PRO A 1 113 ? 3.678 23.547 -2.896 1 85.88 113 PRO A O 1
ATOM 852 N N . ALA A 1 114 ? 4.547 21.5 -3.379 1 85.12 114 ALA A N 1
ATOM 853 C CA . ALA A 1 114 ? 5.66 21.625 -2.443 1 85.12 114 ALA A CA 1
ATOM 854 C C . ALA A 1 114 ? 6.992 21.672 -3.182 1 85.12 114 ALA A C 1
ATOM 856 O O . ALA A 1 114 ? 7.18 20.984 -4.188 1 85.12 114 ALA A O 1
ATOM 857 N N . ILE A 1 115 ? 7.898 22.484 -2.711 1 83.12 115 ILE A N 1
ATOM 858 C CA . ILE A 1 115 ? 9.203 22.672 -3.338 1 83.12 115 ILE A CA 1
ATOM 859 C C . ILE A 1 115 ? 10.219 21.703 -2.734 1 83.12 115 ILE A C 1
ATOM 861 O O . ILE A 1 115 ? 10.312 21.578 -1.512 1 83.12 115 ILE A O 1
ATOM 865 N N . PRO A 1 116 ? 10.852 20.984 -3.66 1 85.5 116 PRO A N 1
ATOM 866 C CA . PRO A 1 116 ? 11.914 20.125 -3.133 1 85.5 116 PRO A CA 1
ATOM 867 C C . PRO A 1 116 ? 13.172 20.906 -2.764 1 85.5 116 PRO A C 1
ATOM 869 O O . PRO A 1 116 ? 13.352 22.047 -3.217 1 85.5 116 PRO A O 1
ATOM 872 N N . ALA A 1 117 ? 13.922 20.375 -1.83 1 79.19 117 ALA A N 1
ATOM 873 C CA . ALA A 1 117 ? 15.188 21.016 -1.476 1 79.19 117 ALA A CA 1
ATOM 874 C C . ALA A 1 117 ? 16.094 21.141 -2.695 1 79.19 117 ALA A C 1
ATOM 876 O O . ALA A 1 117 ? 16.719 22.188 -2.914 1 79.19 117 ALA A O 1
ATOM 877 N N . SER A 1 118 ? 16.234 20.156 -3.475 1 87.62 118 SER A N 1
ATOM 878 C CA . SER A 1 118 ? 16.969 20.078 -4.734 1 87.62 118 SER A CA 1
ATOM 879 C C . SER A 1 118 ? 16.188 19.281 -5.773 1 87.62 118 SER A C 1
ATOM 881 O O . SER A 1 118 ? 15.867 18.109 -5.543 1 87.62 118 SER A O 1
ATOM 883 N N . THR A 1 119 ? 15.953 19.906 -6.895 1 89.12 119 THR A N 1
ATOM 884 C CA . THR A 1 119 ? 15.219 19.234 -7.961 1 89.12 119 THR A CA 1
ATOM 885 C C . THR A 1 119 ? 15.977 18 -8.438 1 89.12 119 THR A C 1
ATOM 887 O O . THR A 1 119 ? 15.367 16.953 -8.68 1 89.12 119 THR A O 1
ATOM 890 N N . VAL A 1 120 ? 17.234 18.172 -8.516 1 89.56 120 VAL A N 1
ATOM 891 C CA . VAL A 1 120 ? 18.062 17.047 -8.969 1 89.56 120 VAL A CA 1
ATOM 892 C C . VAL A 1 120 ? 17.984 15.906 -7.957 1 89.56 120 VAL A C 1
ATOM 894 O O . VAL A 1 120 ? 17.766 14.75 -8.336 1 89.56 120 VAL A O 1
ATOM 897 N N . LEU A 1 121 ? 18.094 16.219 -6.711 1 87 121 LEU A N 1
ATOM 898 C CA . LEU A 1 121 ? 18.031 15.203 -5.672 1 87 121 LEU A CA 1
ATOM 899 C C . LEU A 1 121 ? 16.641 14.555 -5.641 1 87 121 LEU A C 1
ATOM 901 O O . LEU A 1 121 ? 16.531 13.352 -5.41 1 87 121 LEU A O 1
ATOM 905 N N . ASN A 1 122 ? 15.719 15.391 -5.902 1 92.19 122 ASN A N 1
ATOM 906 C CA . ASN A 1 122 ? 14.344 14.898 -5.898 1 92.19 122 ASN A CA 1
ATOM 907 C C . ASN A 1 122 ? 14.117 13.852 -6.988 1 92.19 122 ASN A C 1
ATOM 909 O O . ASN A 1 122 ? 13.508 12.812 -6.742 1 92.19 122 ASN A O 1
ATOM 913 N N . TYR A 1 123 ? 14.719 14.078 -8.133 1 90.69 123 TYR A N 1
ATOM 914 C CA . TYR A 1 123 ? 14.578 13.117 -9.219 1 90.69 123 TYR A CA 1
ATOM 915 C C . TYR A 1 123 ? 15.484 11.906 -9 1 90.69 123 TYR A C 1
ATOM 917 O O . TYR A 1 123 ? 15.141 10.789 -9.398 1 90.69 123 TYR A O 1
ATOM 925 N N . LEU A 1 124 ? 16.578 12.094 -8.352 1 89.88 124 LEU A N 1
ATOM 926 C CA . LEU A 1 124 ? 17.422 10.969 -7.984 1 89.88 124 LEU A CA 1
ATOM 927 C C . LEU A 1 124 ? 16.703 10.055 -6.996 1 89.88 124 LEU A C 1
ATOM 929 O O . LEU A 1 124 ? 16.906 8.836 -7.016 1 89.88 124 LEU A O 1
ATOM 933 N N . GLY A 1 125 ? 15.859 10.672 -6.203 1 90.75 125 GLY A N 1
ATOM 934 C CA . GLY A 1 125 ? 15.047 9.867 -5.305 1 90.75 125 GLY A CA 1
ATOM 935 C C . GLY A 1 125 ? 14.109 8.922 -6.031 1 90.75 125 GLY A C 1
ATOM 936 O O . GLY A 1 125 ? 13.906 7.789 -5.59 1 90.75 125 GLY A O 1
ATOM 937 N N .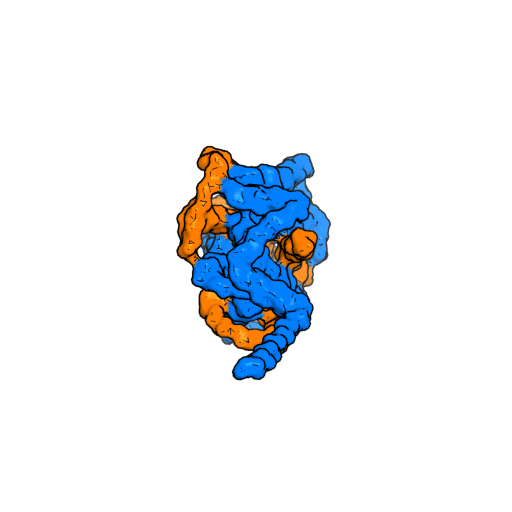 ILE A 1 126 ? 13.625 9.383 -7.148 1 92.25 126 ILE A N 1
ATOM 938 C CA . ILE A 1 126 ? 12.766 8.539 -7.98 1 92.25 126 ILE A CA 1
ATOM 939 C C . ILE A 1 126 ? 13.57 7.371 -8.531 1 92.25 126 ILE A C 1
ATOM 941 O O . ILE A 1 126 ? 13.102 6.23 -8.531 1 92.25 126 ILE A O 1
ATOM 945 N N . ILE A 1 127 ? 14.766 7.688 -8.938 1 91.25 127 ILE A N 1
ATOM 946 C CA . ILE A 1 127 ? 15.641 6.641 -9.453 1 91.25 127 ILE A CA 1
ATOM 947 C C . ILE A 1 127 ? 15.977 5.652 -8.336 1 91.25 127 ILE A C 1
ATOM 949 O O . ILE A 1 127 ? 15.977 4.441 -8.555 1 91.25 127 ILE A O 1
ATOM 953 N N . GLY A 1 128 ? 16.25 6.109 -7.195 1 91.12 128 GLY A N 1
ATOM 954 C CA . GLY A 1 128 ? 16.531 5.254 -6.051 1 91.12 128 GLY A CA 1
ATOM 955 C C . GLY A 1 128 ? 15.352 4.395 -5.648 1 91.12 128 GLY A C 1
ATOM 956 O O . GLY A 1 128 ? 15.523 3.248 -5.23 1 91.12 128 GLY A O 1
ATOM 957 N N . LEU A 1 129 ? 14.172 4.984 -5.75 1 92.31 129 LEU A N 1
ATOM 958 C CA . LEU A 1 129 ? 12.938 4.27 -5.434 1 92.31 129 LEU A CA 1
ATOM 959 C C . LEU A 1 129 ? 12.773 3.045 -6.324 1 92.31 129 LEU A C 1
ATOM 961 O O . LEU A 1 129 ? 12.328 1.99 -5.867 1 92.31 129 LEU A O 1
ATOM 965 N N . ILE A 1 130 ? 13.148 3.197 -7.578 1 89.62 130 ILE A N 1
ATOM 966 C CA . ILE A 1 130 ? 12.914 2.143 -8.562 1 89.62 130 ILE A CA 1
ATOM 967 C C . ILE A 1 130 ? 14.133 1.223 -8.625 1 89.62 130 ILE A C 1
ATOM 969 O O . ILE A 1 130 ? 14.016 0.013 -8.414 1 89.62 130 ILE A O 1
ATOM 973 N N . ALA A 1 131 ? 15.305 1.748 -8.781 1 87.81 131 ALA A N 1
ATOM 974 C CA . ALA A 1 131 ? 16.516 0.973 -9.016 1 87.81 131 ALA A CA 1
ATOM 975 C C . ALA A 1 131 ? 17.047 0.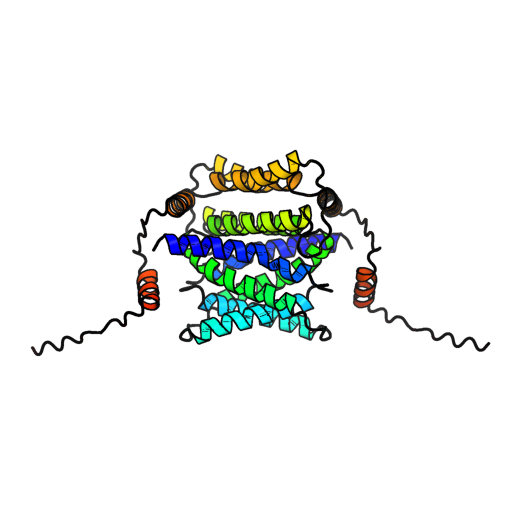381 -7.715 1 87.81 131 ALA A C 1
ATOM 977 O O . ALA A 1 131 ? 17.719 -0.651 -7.727 1 87.81 131 ALA A O 1
ATOM 978 N N . GLY A 1 132 ? 16.766 0.941 -6.652 1 84.25 132 GLY A N 1
ATOM 979 C CA . GLY A 1 132 ? 17.312 0.503 -5.379 1 84.25 132 GLY A CA 1
ATOM 980 C C . GLY A 1 132 ? 16.828 -0.874 -4.961 1 84.25 132 GLY A C 1
ATOM 981 O O . GLY A 1 132 ? 17.625 -1.786 -4.766 1 84.25 132 GLY A O 1
ATOM 982 N N . PRO A 1 133 ? 15.555 -0.96 -4.945 1 85.25 133 PRO A N 1
ATOM 983 C CA . PRO A 1 133 ? 15.078 -2.227 -4.391 1 85.25 133 PRO A CA 1
ATOM 984 C C . PRO A 1 133 ? 14.781 -3.27 -5.465 1 85.25 133 PRO A C 1
ATOM 986 O O . PRO A 1 133 ? 14.82 -4.473 -5.191 1 85.25 133 PRO A O 1
ATOM 989 N N . PHE A 1 134 ? 14.438 -3.035 -6.672 1 83.25 134 PHE A N 1
ATOM 990 C CA . PHE A 1 134 ? 13.898 -3.988 -7.633 1 83.25 134 PHE A CA 1
ATOM 991 C C . PHE A 1 134 ? 14.922 -5.062 -7.969 1 83.25 134 PHE A C 1
ATOM 993 O O . PHE A 1 134 ? 14.656 -6.254 -7.805 1 83.25 134 PHE A O 1
ATOM 1000 N N . PRO A 1 135 ? 16.125 -4.824 -8.336 1 71.94 135 PRO A N 1
ATOM 1001 C CA . PRO A 1 135 ? 17.031 -5.93 -8.672 1 71.94 135 PRO A CA 1
ATOM 1002 C C . PRO A 1 135 ? 17.5 -6.703 -7.449 1 71.94 135 PRO A C 1
ATOM 1004 O O . PRO A 1 135 ? 17.406 -7.934 -7.414 1 71.94 135 PRO A O 1
ATOM 1007 N N . PRO A 1 136 ? 17.828 -6.117 -6.438 1 81.62 136 PRO A N 1
ATOM 1008 C CA . PRO A 1 136 ? 18.516 -6.879 -5.387 1 81.62 136 PRO A CA 1
ATOM 1009 C C . PRO A 1 136 ? 17.547 -7.449 -4.352 1 81.62 136 PRO A C 1
ATOM 1011 O O . PRO A 1 136 ? 17.875 -8.414 -3.654 1 81.62 136 PRO A O 1
ATOM 1014 N N . LEU A 1 137 ? 16.391 -6.938 -4.25 1 85.19 137 LEU A N 1
ATOM 1015 C CA . LEU A 1 137 ? 15.492 -7.34 -3.172 1 85.19 137 LEU A CA 1
ATOM 1016 C C . LEU A 1 137 ? 14.766 -8.633 -3.527 1 85.19 137 LEU A C 1
ATOM 1018 O O . LEU A 1 137 ? 14.281 -9.344 -2.643 1 85.19 137 LEU A O 1
ATOM 1022 N N . LEU A 1 138 ? 14.781 -8.953 -4.809 1 84.88 138 LEU A N 1
ATOM 1023 C CA . LEU A 1 138 ? 13.945 -10.055 -5.281 1 84.88 138 LEU A CA 1
ATOM 1024 C C . LEU A 1 138 ? 14.719 -11.367 -5.242 1 84.88 138 LEU A C 1
ATOM 1026 O O . LEU A 1 138 ? 15.93 -11.391 -5.461 1 84.88 138 LEU A O 1
ATOM 1030 N N . THR A 1 139 ? 13.969 -12.367 -4.918 1 83.69 139 THR A N 1
ATOM 1031 C CA . THR A 1 139 ? 14.539 -13.703 -5.012 1 83.69 139 THR A CA 1
ATOM 1032 C C . THR A 1 139 ? 14.719 -14.117 -6.469 1 83.69 139 THR A C 1
ATOM 1034 O O . THR A 1 139 ? 14.211 -13.445 -7.375 1 83.69 139 THR A O 1
ATOM 1037 N N . LEU A 1 140 ? 15.414 -15.266 -6.57 1 81.69 140 LEU A N 1
ATOM 1038 C CA . LEU A 1 140 ? 15.664 -15.742 -7.926 1 81.69 140 LEU A CA 1
ATOM 1039 C C . LEU A 1 140 ? 14.352 -16.047 -8.641 1 81.69 140 LEU A C 1
ATOM 1041 O O . LEU A 1 140 ? 14.172 -15.695 -9.805 1 81.69 140 LEU A O 1
ATOM 1045 N N . SER A 1 141 ? 13.484 -16.672 -7.934 1 81.38 141 SER A N 1
ATOM 1046 C CA . SER A 1 141 ? 12.203 -17.047 -8.523 1 81.38 141 SER A CA 1
ATOM 1047 C C . SER A 1 141 ? 11.383 -15.812 -8.898 1 81.38 141 SER A C 1
ATOM 1049 O O . SER A 1 141 ? 10.789 -15.766 -9.977 1 81.38 141 SER A O 1
ATOM 1051 N N . GLU A 1 142 ? 11.445 -14.828 -8.141 1 84.62 142 GLU A N 1
ATOM 1052 C CA . GLU A 1 142 ? 10.688 -13.609 -8.398 1 84.62 142 GLU A CA 1
ATOM 1053 C C . GLU A 1 142 ? 11.32 -12.805 -9.539 1 84.62 142 GLU A C 1
ATOM 1055 O O . GLU A 1 142 ? 10.609 -12.164 -10.32 1 84.62 142 GLU A O 1
ATOM 1060 N N . ARG A 1 143 ? 12.57 -12.828 -9.523 1 82.25 143 ARG A N 1
ATOM 1061 C CA . ARG A 1 143 ? 13.242 -12.156 -10.625 1 82.25 143 ARG A CA 1
ATOM 1062 C C . ARG A 1 143 ? 12.883 -12.789 -11.961 1 82.25 143 ARG A C 1
ATOM 1064 O O . ARG A 1 143 ? 12.641 -12.086 -12.938 1 82.25 143 ARG A O 1
ATOM 1071 N N . GLU A 1 144 ? 12.883 -14.086 -11.992 1 82.38 144 GLU A N 1
ATOM 1072 C CA . GLU A 1 144 ? 12.508 -14.812 -13.195 1 82.38 144 GLU A CA 1
ATOM 1073 C C . GLU A 1 144 ? 11.062 -14.508 -13.594 1 82.38 144 GLU A C 1
ATOM 1075 O O . GLU A 1 144 ? 10.773 -14.305 -14.773 1 82.38 144 GLU A O 1
ATOM 1080 N N . GLN A 1 145 ? 10.234 -14.414 -12.617 1 80.62 145 GLN A N 1
ATOM 1081 C CA . GLN A 1 145 ? 8.836 -14.094 -12.891 1 80.62 145 GLN A CA 1
ATOM 1082 C C . GLN A 1 145 ? 8.695 -12.688 -13.453 1 80.62 145 GLN A C 1
ATOM 1084 O O . GLN A 1 145 ? 7.906 -12.453 -14.367 1 80.62 145 GLN A O 1
ATOM 1089 N N . LEU A 1 146 ? 9.438 -11.812 -12.867 1 80.19 146 LEU A N 1
ATOM 1090 C CA . LEU A 1 146 ? 9.422 -10.438 -13.344 1 80.19 146 LEU A CA 1
ATOM 1091 C C . LEU A 1 146 ? 9.867 -10.359 -14.797 1 80.19 146 LEU A C 1
ATOM 1093 O O . LEU A 1 146 ? 9.234 -9.688 -15.617 1 80.19 146 LEU A O 1
ATOM 1097 N N . LEU A 1 147 ? 10.922 -11.039 -15.117 1 80.44 147 LEU A N 1
ATOM 1098 C CA . LEU A 1 147 ? 11.453 -11.016 -16.484 1 80.44 147 LEU A CA 1
ATOM 1099 C C . LEU A 1 147 ? 10.477 -11.672 -17.453 1 80.44 147 LEU A C 1
ATOM 1101 O O . LEU A 1 147 ? 10.289 -11.172 -18.562 1 80.44 147 LEU A O 1
ATOM 1105 N N . ASP A 1 148 ? 9.906 -12.805 -17.016 1 79.69 148 ASP A N 1
ATOM 1106 C CA . ASP A 1 148 ? 8.906 -13.469 -17.844 1 79.69 148 ASP A CA 1
ATOM 1107 C C . ASP A 1 148 ? 7.695 -12.562 -18.062 1 79.69 148 ASP A C 1
ATOM 1109 O O . ASP A 1 148 ? 7.156 -12.516 -19.172 1 79.69 148 ASP A O 1
ATOM 1113 N N . PHE A 1 149 ? 7.387 -11.93 -16.984 1 76.81 149 PHE A N 1
ATOM 1114 C CA . PHE A 1 149 ? 6.238 -11.039 -17.031 1 76.81 149 PHE A CA 1
ATOM 1115 C C . PHE A 1 149 ? 6.5 -9.859 -17.969 1 76.81 149 PHE A C 1
ATOM 1117 O O . PHE A 1 149 ? 5.633 -9.492 -18.75 1 76.81 149 PHE A O 1
ATOM 1124 N N . LEU A 1 150 ? 7.656 -9.266 -17.906 1 76.69 150 LEU A N 1
ATOM 1125 C CA . LEU A 1 150 ? 8.016 -8.117 -18.719 1 76.69 150 LEU A CA 1
ATOM 1126 C C . LEU A 1 150 ? 8.25 -8.523 -20.172 1 76.69 150 LEU A C 1
ATOM 1128 O O . LEU A 1 150 ? 8.016 -7.742 -21.078 1 76.69 150 LEU A O 1
ATOM 1132 N N . SER A 1 151 ? 8.82 -9.781 -20.281 1 75.38 151 SER A N 1
ATOM 1133 C CA . SER A 1 151 ? 9.07 -10.289 -21.625 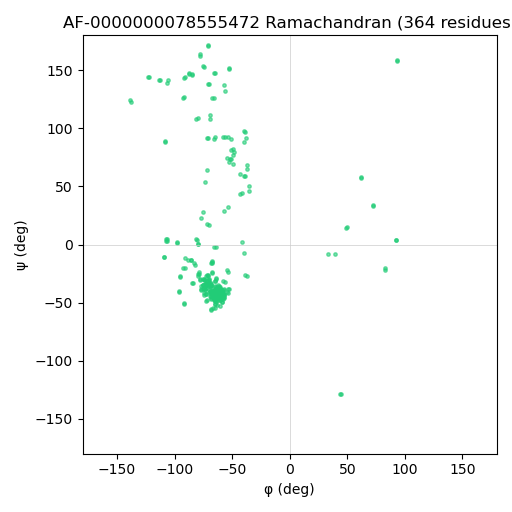1 75.38 151 SER A CA 1
ATOM 1134 C C . SER A 1 151 ? 7.801 -10.859 -22.25 1 75.38 151 SER A C 1
ATOM 1136 O O . SER A 1 151 ? 7.797 -11.25 -23.422 1 75.38 151 SER A O 1
ATOM 1138 N N . MET A 1 152 ? 6.676 -10.734 -21.516 1 67.31 152 MET A N 1
ATOM 1139 C CA . MET A 1 152 ? 5.418 -11.305 -21.984 1 67.31 152 MET A CA 1
ATOM 1140 C C . MET A 1 152 ? 5.602 -12.758 -22.406 1 67.31 152 MET A C 1
ATOM 1142 O O . MET A 1 152 ? 5.043 -13.188 -23.422 1 67.31 152 MET A O 1
ATOM 1146 N N . LYS A 1 153 ? 6.848 -13.492 -21.984 1 60.41 153 LYS A N 1
ATOM 1147 C CA . LYS A 1 153 ? 7.102 -14.898 -22.297 1 60.41 153 LYS A CA 1
ATOM 1148 C C . LYS A 1 153 ? 6.164 -15.812 -21.531 1 60.41 153 LYS A C 1
ATOM 1150 O O . LYS A 1 153 ? 5.809 -15.531 -20.391 1 60.41 153 LYS A O 1
ATOM 1155 N N . SER A 1 154 ? 5.281 -16.453 -22.109 1 46.06 154 SER A N 1
ATOM 1156 C CA . SER A 1 154 ? 4.215 -17.359 -21.703 1 46.06 154 SER A CA 1
ATOM 1157 C C . SER A 1 154 ? 4.77 -18.547 -20.922 1 46.06 154 SER A C 1
ATOM 1159 O O . SER A 1 154 ? 4.094 -19.562 -20.766 1 46.06 154 SER A O 1
ATOM 1161 N N . HIS A 1 155 ? 5.867 -18.641 -20.141 1 40.91 155 HIS A N 1
ATOM 1162 C CA . HIS A 1 155 ? 5.914 -20.016 -19.656 1 40.91 155 HIS A CA 1
ATOM 1163 C C . HIS A 1 155 ? 4.848 -20.25 -18.594 1 40.91 155 HIS A C 1
ATOM 1165 O O . HIS A 1 155 ? 5.047 -19.922 -17.422 1 40.91 155 HIS A O 1
ATOM 1171 N N . ILE A 1 156 ? 3.645 -20 -18.781 1 37.91 156 ILE A N 1
ATOM 1172 C CA . ILE A 1 156 ? 2.615 -20.406 -17.844 1 37.91 156 ILE A CA 1
ATOM 1173 C C . ILE A 1 156 ? 2.801 -21.891 -17.5 1 37.91 156 ILE A C 1
ATOM 1175 O O . ILE A 1 156 ? 2.672 -22.75 -18.359 1 37.91 156 ILE A O 1
ATOM 1179 N N . VAL A 1 157 ? 3.764 -22.391 -16.812 1 34.84 157 VAL A N 1
ATOM 1180 C CA . VAL A 1 157 ? 3.49 -23.719 -16.266 1 34.84 157 VAL A CA 1
ATOM 1181 C C . VAL A 1 157 ? 2.18 -23.703 -15.484 1 34.84 157 VAL A C 1
ATOM 1183 O O . VAL A 1 157 ? 2.09 -23.062 -14.43 1 34.84 157 VAL A O 1
ATOM 1186 N N . TRP A 1 158 ? 1.046 -23.594 -16.203 1 34.03 158 TRP A N 1
ATOM 1187 C CA . TRP A 1 158 ? -0.308 -23.875 -15.734 1 34.03 158 TRP A CA 1
ATOM 1188 C C . TRP A 1 158 ? -0.336 -25.141 -14.875 1 34.03 158 TRP A C 1
ATOM 1190 O O . TRP A 1 158 ? -1.402 -25.703 -14.633 1 34.03 158 TRP A O 1
ATOM 1200 N N . ASP A 1 159 ? 0.68 -25.766 -14.617 1 34.5 159 ASP A N 1
ATOM 1201 C CA . ASP A 1 159 ? 0.411 -27.062 -14.008 1 34.5 159 ASP A CA 1
ATOM 1202 C C . ASP A 1 159 ? -0.275 -26.906 -12.648 1 34.5 159 ASP A C 1
ATOM 1204 O O . ASP A 1 159 ? -0.369 -27.859 -11.875 1 34.5 159 ASP A O 1
ATOM 1208 N N . ASP A 1 160 ? -0.476 -25.688 -12.219 1 33.97 160 ASP A N 1
ATOM 1209 C CA . ASP A 1 160 ? -1.217 -25.797 -10.969 1 33.97 160 ASP A CA 1
ATOM 1210 C C . ASP A 1 160 ? -2.707 -26 -11.227 1 33.97 160 ASP A C 1
ATOM 1212 O O . ASP A 1 160 ? -3.311 -25.281 -12.023 1 33.97 160 ASP A O 1
ATOM 1216 N N . PRO A 1 161 ? -3.328 -27.156 -11.008 1 34.94 161 PRO A N 1
ATOM 1217 C CA . PRO A 1 161 ? -4.727 -27.547 -11.203 1 34.94 161 PRO A CA 1
ATOM 1218 C C . PRO A 1 161 ? -5.707 -26.422 -10.852 1 34.94 161 PRO A C 1
ATOM 1220 O O . PRO A 1 161 ? -6.816 -26.375 -11.391 1 34.94 161 PRO A O 1
ATOM 1223 N N . ILE A 1 162 ? -5.391 -25.547 -10.008 1 35.75 162 ILE A N 1
ATOM 1224 C CA . ILE A 1 162 ? -6.355 -24.547 -9.57 1 35.75 162 ILE A CA 1
ATOM 1225 C C . ILE A 1 162 ? -6.562 -23.5 -10.68 1 35.75 162 ILE A C 1
ATOM 1227 O O . ILE A 1 162 ? -7.684 -23.047 -10.906 1 35.75 162 ILE A O 1
ATOM 1231 N N . CYS A 1 163 ? -5.645 -23.156 -11.523 1 34.38 163 CYS A N 1
ATOM 1232 C CA . CYS A 1 163 ? -5.773 -22.188 -12.617 1 34.38 163 CYS A CA 1
ATOM 1233 C C . CYS A 1 163 ? -6.621 -22.766 -13.742 1 34.38 163 CYS A C 1
ATOM 1235 O O . CYS A 1 163 ? -7.352 -22.031 -14.414 1 34.38 163 CYS A O 1
ATOM 1237 N N . ASP A 1 164 ? -6.559 -24 -14.086 1 34.84 164 ASP A N 1
ATOM 1238 C CA . ASP A 1 164 ? -7.426 -24.625 -15.078 1 34.84 164 ASP A CA 1
ATOM 1239 C C . ASP A 1 164 ? -8.898 -24.391 -14.742 1 34.84 164 ASP A C 1
ATOM 1241 O O . ASP A 1 164 ? -9.703 -24.094 -15.633 1 34.84 164 ASP A O 1
ATOM 1245 N N . SER A 1 165 ? -9.234 -24.5 -13.547 1 35.66 165 SER A N 1
ATOM 1246 C CA . SER A 1 165 ? -10.641 -24.359 -13.18 1 35.66 165 SER A CA 1
ATOM 1247 C C . SER A 1 165 ? -11.094 -22.906 -13.312 1 35.66 165 SER A C 1
ATOM 1249 O O . SER A 1 165 ? -12.219 -22.641 -13.742 1 35.66 165 SER A O 1
ATOM 1251 N N . GLN A 1 166 ? -10.211 -21.938 -13.117 1 33.97 166 GLN A N 1
ATOM 1252 C CA . GLN A 1 166 ? -10.633 -20.547 -13.18 1 33.97 166 GLN A CA 1
ATOM 1253 C C . GLN A 1 166 ? -10.641 -20.031 -14.617 1 33.97 166 GLN A C 1
ATOM 1255 O O . GLN A 1 166 ? -11.539 -19.281 -15 1 33.97 166 GLN A O 1
ATOM 1260 N N . LEU A 1 167 ? -9.812 -20.422 -15.531 1 33.19 167 LEU A N 1
ATOM 1261 C CA . LEU A 1 167 ? -9.898 -20.078 -16.953 1 33.19 167 LEU A CA 1
ATOM 1262 C C . LEU A 1 167 ? -11.148 -20.688 -17.578 1 33.19 167 LEU A C 1
ATOM 1264 O O . LEU A 1 167 ? -11.773 -20.078 -18.438 1 33.19 167 LEU A O 1
ATOM 1268 N N . GLN A 1 168 ? -11.469 -21.938 -17.234 1 35.78 168 GLN A N 1
ATOM 1269 C CA . GLN A 1 168 ? -12.719 -22.516 -17.703 1 35.78 168 GLN A CA 1
ATOM 1270 C C . GLN A 1 168 ? -13.914 -21.656 -17.297 1 35.78 168 GLN A C 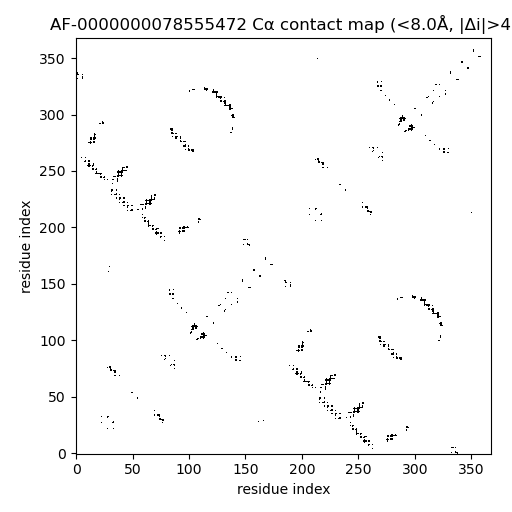1
ATOM 1272 O O . GLN A 1 168 ? -14.867 -21.5 -18.062 1 35.78 168 GLN A O 1
ATOM 1277 N N . PHE A 1 169 ? -13.797 -21.031 -16.188 1 35.41 169 PHE A N 1
ATOM 1278 C CA . PHE A 1 169 ? -14.867 -20.172 -15.719 1 35.41 169 PHE A CA 1
ATOM 1279 C C . PHE A 1 169 ? -14.914 -18.875 -16.531 1 35.41 169 PHE A C 1
ATOM 1281 O O . PHE A 1 169 ? -15.984 -18.406 -16.906 1 35.41 169 PHE A O 1
ATOM 1288 N N . LEU A 1 170 ? -13.812 -18.297 -16.891 1 34.72 170 LEU A N 1
ATOM 1289 C CA . LEU A 1 170 ? -13.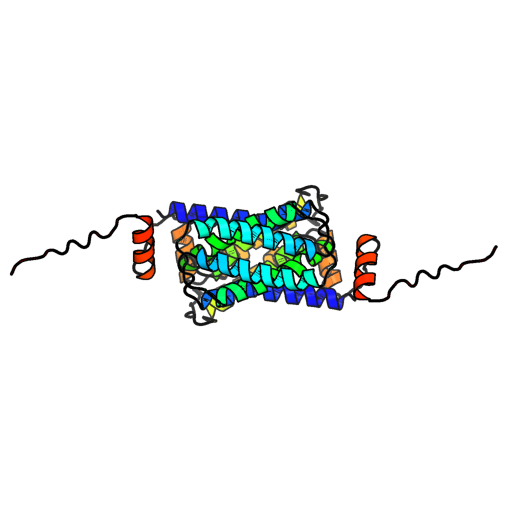828 -17.094 -17.719 1 34.72 170 LEU A CA 1
ATOM 1290 C C . LEU A 1 170 ? -14.156 -17.422 -19.172 1 34.72 170 LEU A C 1
ATOM 1292 O O . LEU A 1 170 ? -14.695 -16.594 -19.891 1 34.72 170 LEU A O 1
ATOM 1296 N N . SER A 1 171 ? -13.656 -18.578 -19.547 1 34.28 171 SER A N 1
ATOM 1297 C CA . SER A 1 171 ? -13.945 -18.891 -20.938 1 34.28 171 SER A CA 1
ATOM 1298 C C . SER A 1 171 ? -15.383 -19.375 -21.109 1 34.28 171 SER A C 1
ATOM 1300 O O . SER A 1 171 ? -15.836 -19.625 -22.234 1 34.28 171 SER A O 1
ATOM 1302 N N . GLY A 1 172 ? -16.281 -19.141 -20.359 1 36.5 172 GLY A N 1
ATOM 1303 C CA . GLY A 1 172 ? -17.688 -19.5 -20.484 1 36.5 172 GLY A CA 1
ATOM 1304 C C . GLY A 1 172 ? -17.891 -20.891 -21.047 1 36.5 172 GLY A C 1
ATOM 1305 O O . GLY A 1 172 ? -19 -21.234 -21.484 1 36.5 172 GLY A O 1
ATOM 1306 N N . THR A 1 173 ? -16.797 -21.469 -21.484 1 33.25 173 THR A N 1
ATOM 1307 C CA . THR A 1 173 ? -17.156 -22.672 -22.219 1 33.25 173 THR A CA 1
ATOM 1308 C C . THR A 1 173 ? -17.641 -23.766 -21.281 1 33.25 173 THR A C 1
ATOM 1310 O O . THR A 1 173 ? -16.922 -24.188 -20.375 1 33.25 173 THR A O 1
ATOM 1313 N N . PRO A 1 174 ? -18.969 -23.891 -20.984 1 32.19 174 PRO A N 1
ATOM 1314 C CA . PRO A 1 174 ? -19.578 -25.016 -20.266 1 32.19 174 PRO A CA 1
ATOM 1315 C C . PRO A 1 174 ? -18.984 -26.359 -20.672 1 32.19 174 PRO A C 1
ATOM 1317 O O . PRO A 1 174 ? -18.734 -26.594 -21.859 1 32.19 174 PRO A O 1
ATOM 1320 N N . GLU A 1 175 ? -18.062 -26.906 -19.969 1 35.19 175 GLU A N 1
ATOM 1321 C CA . GLU A 1 175 ? -17.781 -28.297 -20.297 1 35.19 175 GLU A CA 1
ATOM 1322 C C . GLU A 1 175 ? -19.062 -29.047 -20.625 1 35.19 175 GLU A C 1
ATOM 1324 O O . GLU A 1 175 ? -19.969 -29.141 -19.781 1 35.19 175 GLU A O 1
ATOM 1329 N N . ILE A 1 176 ? -19.516 -29.141 -21.797 1 32.94 176 ILE A N 1
ATOM 1330 C CA . ILE A 1 176 ? -20.5 -30.125 -22.25 1 32.94 176 ILE A CA 1
ATOM 1331 C C . ILE A 1 176 ? -20.047 -31.531 -21.844 1 32.94 176 ILE A C 1
ATOM 1333 O O . ILE A 1 176 ? -19 -32 -22.297 1 32.94 176 ILE A O 1
ATOM 1337 N N . ALA A 1 177 ? -20.281 -31.938 -20.594 1 35.25 177 ALA A N 1
ATOM 1338 C CA . ALA A 1 177 ? -20.281 -33.344 -20.234 1 35.25 177 ALA A CA 1
ATOM 1339 C C . ALA A 1 177 ? -20.891 -34.188 -21.344 1 35.25 177 ALA A C 1
ATOM 1341 O O . ALA A 1 177 ? -22.094 -34.156 -21.578 1 35.25 177 ALA A O 1
ATOM 1342 N N . GLN A 1 178 ? -20.25 -34.281 -22.406 1 29.55 178 GLN A N 1
ATOM 1343 C CA . GLN A 1 178 ? -20.672 -35.344 -23.312 1 29.55 178 GLN A CA 1
ATOM 1344 C C . GLN A 1 178 ? -20.75 -36.688 -22.578 1 29.55 178 GLN A C 1
ATOM 1346 O O . GLN A 1 178 ? -19.734 -37.219 -22.141 1 29.55 178 GLN A O 1
ATOM 1351 N N . GLU A 1 179 ? -21.781 -36.875 -21.734 1 29.94 179 GLU A N 1
ATOM 1352 C CA . GLU A 1 179 ? -22.266 -38.219 -21.406 1 29.94 179 GLU A CA 1
ATOM 1353 C C . GLU A 1 179 ? -22.266 -39.125 -22.641 1 29.94 179 GLU A C 1
ATOM 1355 O O . GLU A 1 179 ? -23.031 -38.906 -23.578 1 29.94 179 GLU A O 1
ATOM 1360 N N . ASN A 1 180 ? -21.094 -39.312 -23.266 1 30.02 180 ASN A N 1
ATOM 1361 C CA . ASN A 1 180 ? -21.109 -40.469 -24.141 1 30.02 180 ASN A CA 1
ATOM 1362 C C . ASN A 1 180 ? -21.656 -41.719 -23.422 1 30.02 180 ASN A C 1
ATOM 1364 O O . ASN A 1 180 ? -21.078 -42.188 -22.453 1 30.02 180 ASN A O 1
ATOM 1368 N N . ASN A 1 181 ? -23.016 -41.781 -23.266 1 30.86 181 ASN A N 1
ATOM 1369 C CA . ASN A 1 181 ? -23.797 -43.031 -23.156 1 30.86 181 ASN A CA 1
ATOM 1370 C C . ASN A 1 181 ? -23.312 -44.094 -24.125 1 30.86 181 ASN A C 1
ATOM 1372 O O . ASN A 1 181 ? -23.656 -44.031 -25.312 1 30.86 181 ASN A O 1
ATOM 1376 N N . GLN A 1 182 ? -22.016 -44.375 -24.328 1 25.89 182 GLN A N 1
ATOM 1377 C CA . GLN A 1 182 ? -21.75 -45.656 -24.969 1 25.89 182 GLN A CA 1
ATOM 1378 C C . GLN A 1 182 ? -22.469 -46.781 -24.266 1 25.89 182 GLN A C 1
ATOM 1380 O O . GLN A 1 182 ? -22.281 -47 -23.062 1 25.89 182 GLN A O 1
ATOM 1385 N N . ASN A 1 183 ? -23.703 -47.062 -24.719 1 28.5 183 ASN A N 1
ATOM 1386 C CA . ASN A 1 183 ? -24.469 -48.281 -24.812 1 28.5 183 ASN A CA 1
ATOM 1387 C C . ASN A 1 183 ? -23.562 -49.469 -25.125 1 28.5 183 ASN A C 1
ATOM 1389 O O . ASN A 1 183 ? -22.969 -49.562 -26.203 1 28.5 183 ASN A O 1
ATOM 1393 N N . GLU A 1 184 ? -22.406 -49.688 -24.359 1 22.72 184 GLU A N 1
ATOM 1394 C CA . GLU A 1 184 ? -22.297 -51.156 -24.25 1 22.72 184 GLU A CA 1
ATOM 1395 C C . GLU A 1 184 ? -23.297 -51.719 -23.234 1 22.72 184 GLU A C 1
ATOM 1397 O O . GLU A 1 184 ? -23.625 -51.031 -22.25 1 22.72 184 GLU A O 1
ATOM 1402 N N . MET B 1 1 ? -2.416 -14.578 -23.547 1 49.69 1 MET B N 1
ATOM 1403 C CA . MET B 1 1 ? -3.008 -14.625 -22.203 1 49.69 1 MET B CA 1
ATOM 1404 C C . MET B 1 1 ? -2.117 -13.914 -21.188 1 49.69 1 MET B C 1
ATOM 1406 O O . MET B 1 1 ? -2.611 -13.352 -20.219 1 49.69 1 MET B O 1
ATOM 1410 N N . GLU B 1 2 ? -0.729 -13.633 -21.516 1 64.38 2 GLU B N 1
ATOM 1411 C CA . GLU B 1 2 ? 0.253 -13.023 -20.625 1 64.38 2 GLU B CA 1
ATOM 1412 C C . GLU B 1 2 ? 0.073 -11.516 -20.547 1 64.38 2 GLU B C 1
ATOM 1414 O O . GLU B 1 2 ? 0.233 -10.914 -19.469 1 64.38 2 GLU B O 1
ATOM 1419 N N . TRP B 1 3 ? -0.549 -11.07 -21.656 1 74.62 3 TRP B N 1
ATOM 1420 C CA . TRP B 1 3 ? -0.716 -9.617 -21.688 1 74.62 3 TRP B CA 1
ATOM 1421 C C . TRP B 1 3 ? -1.832 -9.188 -20.734 1 74.62 3 TRP B C 1
ATOM 1423 O O . TRP B 1 3 ? -1.805 -8.078 -20.203 1 74.62 3 TRP B O 1
ATOM 1433 N N . ILE B 1 4 ? -2.736 -10.008 -20.562 1 77.69 4 ILE B N 1
ATOM 1434 C CA . ILE B 1 4 ? -3.857 -9.703 -19.672 1 77.69 4 ILE B CA 1
ATOM 1435 C C . ILE B 1 4 ? -3.369 -9.609 -18.234 1 77.69 4 ILE B C 1
ATOM 1437 O O . ILE B 1 4 ? -3.799 -8.727 -17.484 1 77.69 4 ILE B O 1
ATOM 1441 N N . GLY B 1 5 ? -2.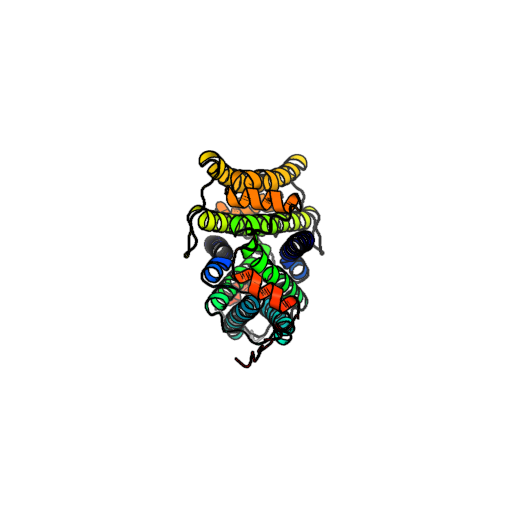463 -10.57 -17.953 1 78.62 5 GLY B N 1
ATOM 1442 C CA . GLY B 1 5 ? -1.888 -10.508 -16.625 1 78.62 5 GLY B CA 1
ATOM 1443 C C . GLY B 1 5 ? -1.086 -9.242 -16.375 1 78.62 5 GLY B C 1
ATOM 1444 O O . GLY B 1 5 ? -1.17 -8.648 -15.297 1 78.62 5 GLY B O 1
ATOM 1445 N N . LEU B 1 6 ? -0.401 -8.836 -17.406 1 81.88 6 LEU B N 1
ATOM 1446 C CA . LEU B 1 6 ? 0.392 -7.617 -17.297 1 81.88 6 LEU B CA 1
ATOM 1447 C C . LEU B 1 6 ? -0.509 -6.395 -17.172 1 81.88 6 LEU B C 1
ATOM 1449 O O . LEU B 1 6 ? -0.257 -5.516 -16.344 1 81.88 6 LEU B O 1
ATOM 1453 N N . PHE B 1 7 ? -1.486 -6.336 -17.984 1 85.06 7 PHE B N 1
ATOM 1454 C CA . PHE B 1 7 ? -2.428 -5.223 -17.906 1 85.06 7 PHE B CA 1
ATOM 1455 C C . PHE B 1 7 ? -3.098 -5.164 -16.547 1 85.06 7 PHE B C 1
ATOM 1457 O O . PHE B 1 7 ? -3.227 -4.09 -15.953 1 85.06 7 PHE B O 1
ATOM 1464 N N . ALA B 1 8 ? -3.484 -6.312 -16.047 1 85.25 8 ALA B N 1
ATOM 1465 C CA . ALA B 1 8 ? -4.137 -6.371 -14.734 1 85.25 8 ALA B CA 1
ATOM 1466 C C . ALA B 1 8 ? -3.209 -5.871 -13.633 1 85.25 8 ALA B C 1
ATOM 1468 O O . ALA B 1 8 ? -3.643 -5.168 -12.719 1 85.25 8 ALA B O 1
ATOM 1469 N N . ALA B 1 9 ? -1.963 -6.27 -13.75 1 88 9 ALA B N 1
ATOM 1470 C CA . ALA B 1 9 ? -0.992 -5.859 -12.742 1 88 9 ALA B CA 1
ATOM 1471 C C . ALA B 1 9 ? -0.768 -4.352 -12.781 1 88 9 ALA B C 1
ATOM 1473 O O . ALA B 1 9 ? -0.735 -3.693 -11.734 1 88 9 ALA B O 1
ATOM 1474 N N . VAL B 1 10 ? -0.598 -3.803 -13.984 1 88.62 10 VAL B N 1
ATOM 1475 C CA . VAL B 1 10 ? -0.411 -2.363 -14.148 1 88.62 10 VAL B CA 1
ATOM 1476 C C . VAL B 1 10 ? -1.661 -1.625 -13.672 1 88.62 10 VAL B C 1
ATOM 1478 O O . VAL B 1 10 ? -1.567 -0.638 -12.945 1 88.62 10 VAL B O 1
ATOM 1481 N N . PHE B 1 11 ? -2.777 -2.135 -14.102 1 92.31 11 PHE B N 1
ATOM 1482 C CA . PHE B 1 11 ? -4.055 -1.546 -13.719 1 92.31 11 PHE B CA 1
ATOM 1483 C C . PHE B 1 11 ? -4.219 -1.536 -12.203 1 92.31 11 PHE B C 1
ATOM 1485 O O . PHE B 1 11 ? -4.539 -0.502 -11.617 1 92.31 11 PHE B O 1
ATOM 1492 N N . ALA B 1 12 ? -4 -2.627 -11.516 1 93.12 12 ALA B N 1
ATOM 1493 C CA . ALA B 1 12 ? -4.09 -2.727 -10.062 1 93.12 12 ALA B CA 1
ATOM 1494 C C . ALA B 1 12 ? -3.123 -1.758 -9.383 1 93.12 12 ALA B C 1
ATOM 1496 O O . ALA B 1 12 ? -3.479 -1.102 -8.398 1 93.12 12 ALA B O 1
ATOM 1497 N N . SER B 1 13 ? -1.947 -1.663 -9.938 1 93.94 13 SER B N 1
ATOM 1498 C CA . SER B 1 13 ? -0.93 -0.799 -9.352 1 93.94 13 SER B CA 1
ATOM 1499 C C . SER B 1 13 ? -1.344 0.667 -9.414 1 93.94 13 SER B C 1
ATOM 1501 O O . SER B 1 13 ? -1.166 1.412 -8.445 1 93.94 13 SER B O 1
ATOM 1503 N N . VAL B 1 14 ? -1.896 1.08 -10.523 1 93.19 14 VAL B N 1
ATOM 1504 C CA . VAL B 1 14 ? -2.357 2.455 -10.688 1 93.19 14 VAL B CA 1
ATOM 1505 C C . VAL B 1 14 ? -3.508 2.734 -9.727 1 93.19 14 VAL B C 1
ATOM 1507 O O . VAL B 1 14 ? -3.57 3.807 -9.117 1 93.19 14 VAL B O 1
ATOM 1510 N N . LEU B 1 15 ? -4.379 1.782 -9.578 1 94.81 15 LEU B N 1
ATOM 1511 C CA . LEU B 1 15 ? -5.484 1.943 -8.641 1 94.81 15 LEU B CA 1
ATOM 1512 C C . LEU B 1 15 ? -4.973 2.059 -7.207 1 94.81 15 LEU B C 1
ATOM 1514 O O . LEU B 1 15 ? -5.414 2.932 -6.453 1 94.81 15 LEU B O 1
ATOM 1518 N N . PHE B 1 16 ? -4.012 1.225 -6.883 1 95 16 PHE B N 1
ATOM 1519 C CA . PHE B 1 16 ? -3.418 1.327 -5.555 1 95 16 PHE B CA 1
ATOM 1520 C C . PHE B 1 16 ? -2.799 2.703 -5.344 1 95 16 PHE B C 1
ATOM 1522 O O . PHE B 1 16 ? -2.961 3.305 -4.277 1 95 16 PHE B O 1
ATOM 1529 N N . GLY B 1 17 ? -2.145 3.178 -6.324 1 92.38 17 GLY B N 1
ATOM 1530 C CA . GLY B 1 17 ? -1.503 4.48 -6.227 1 92.38 17 GLY B CA 1
ATOM 1531 C C . GLY B 1 17 ? -2.492 5.625 -6.133 1 92.38 17 GLY B C 1
ATOM 1532 O O . GLY B 1 17 ? -2.129 6.734 -5.73 1 92.38 17 GLY B O 1
ATOM 1533 N N . SER B 1 18 ? -3.705 5.383 -6.453 1 90.94 18 SER B N 1
ATOM 1534 C CA . SER B 1 18 ? -4.691 6.453 -6.516 1 90.94 18 SER B CA 1
ATOM 1535 C C . SER B 1 18 ? -5.672 6.367 -5.348 1 90.94 18 SER B C 1
ATOM 1537 O O . SER B 1 18 ? -6.605 7.172 -5.254 1 90.94 18 SER B O 1
ATOM 1539 N N . VAL B 1 19 ? -5.457 5.461 -4.426 1 93.12 19 VAL B N 1
ATOM 1540 C CA . VAL B 1 19 ? -6.402 5.18 -3.354 1 93.12 19 VAL B CA 1
ATOM 1541 C C . VAL B 1 19 ? -6.605 6.434 -2.504 1 93.12 19 VAL B C 1
ATOM 1543 O O . VAL B 1 19 ? -7.727 6.734 -2.084 1 93.12 19 VAL B O 1
ATOM 1546 N N . PHE B 1 20 ? -5.539 7.23 -2.297 1 88.5 20 PHE B N 1
ATOM 1547 C CA . PHE B 1 20 ? -5.637 8.352 -1.373 1 88.5 20 PHE B CA 1
ATOM 1548 C C . PHE B 1 20 ? -5.895 9.648 -2.125 1 88.5 20 PHE B C 1
ATOM 1550 O O . PHE B 1 20 ? -6.074 10.703 -1.512 1 88.5 20 PHE B O 1
ATOM 1557 N N . VAL B 1 21 ? -6.027 9.578 -3.395 1 83.25 21 VAL B N 1
ATOM 1558 C CA . VAL B 1 21 ? -6.223 10.766 -4.211 1 83.25 21 VAL B CA 1
ATOM 1559 C C . VAL B 1 21 ? -7.602 11.367 -3.93 1 83.25 21 VAL B C 1
ATOM 1561 O O . VAL B 1 21 ? -7.723 12.57 -3.676 1 83.25 21 VAL B O 1
ATOM 1564 N N . PRO B 1 22 ? -8.633 10.586 -3.803 1 82.25 22 PRO B N 1
ATOM 1565 C CA . PRO B 1 22 ? -9.945 11.164 -3.545 1 82.25 22 PRO B CA 1
ATOM 1566 C C . PRO B 1 22 ? -10.07 11.758 -2.143 1 82.25 22 PRO B C 1
ATOM 1568 O O . PRO B 1 22 ? -10.805 12.719 -1.936 1 82.25 22 PRO B O 1
ATOM 1571 N N . ILE B 1 23 ? -9.359 11.211 -1.222 1 79.31 23 ILE B N 1
ATOM 1572 C CA . ILE B 1 23 ? -9.484 11.656 0.161 1 79.31 23 ILE B CA 1
ATOM 1573 C C . ILE B 1 23 ? -8.836 13.031 0.323 1 79.31 23 ILE B C 1
ATOM 1575 O O . ILE B 1 23 ? -9.18 13.781 1.235 1 79.31 23 ILE B O 1
ATOM 1579 N N . LYS B 1 24 ? -7.898 13.312 -0.491 1 76.25 24 LYS B N 1
ATOM 1580 C CA . LYS B 1 24 ? -7.211 14.594 -0.397 1 76.25 24 LYS B CA 1
ATOM 1581 C C . LYS B 1 24 ? -8.141 15.742 -0.768 1 76.25 24 LYS B C 1
ATOM 1583 O O . LYS B 1 24 ? -7.867 16.906 -0.44 1 76.25 24 LYS B O 1
ATOM 1588 N N . ARG B 1 25 ? -9.195 15.383 -1.352 1 69.62 25 ARG B N 1
ATOM 1589 C CA . ARG B 1 25 ? -10.133 16.438 -1.752 1 69.62 25 ARG B CA 1
ATOM 1590 C C . ARG B 1 25 ? -11.07 16.797 -0.605 1 69.62 25 ARG B C 1
ATOM 1592 O O . ARG B 1 25 ? -11.773 17.812 -0.67 1 69.62 25 ARG B O 1
ATOM 1599 N N . VAL B 1 26 ? -11.008 15.883 0.385 1 62.12 26 VAL B N 1
ATOM 1600 C CA . VAL B 1 26 ? -11.977 16.141 1.445 1 62.12 26 VAL B CA 1
ATOM 1601 C C . VAL B 1 26 ? -11.25 16.297 2.781 1 62.12 26 VAL B C 1
ATOM 1603 O O . VAL B 1 26 ? -10.148 15.773 2.959 1 62.12 26 VAL B O 1
ATOM 1606 N N . ALA B 1 27 ? -11.859 17.203 3.52 1 60.34 27 ALA B N 1
ATOM 1607 C CA . ALA B 1 27 ? -11.391 17.297 4.898 1 60.34 27 ALA B CA 1
ATOM 1608 C C . ALA B 1 27 ? -11.695 16.031 5.672 1 60.34 27 ALA B C 1
ATOM 1610 O O . ALA B 1 27 ? -12.836 15.789 6.07 1 60.34 27 ALA B O 1
ATOM 1611 N N . ALA B 1 28 ? -10.758 15.102 5.656 1 61.84 28 ALA B N 1
ATOM 1612 C CA . ALA B 1 28 ? -11.047 13.781 6.211 1 61.84 28 ALA B CA 1
ATOM 1613 C C . ALA B 1 28 ? -11.172 13.844 7.734 1 61.84 28 ALA B C 1
ATOM 1615 O O . ALA B 1 28 ? -11.344 12.82 8.391 1 61.84 28 ALA B O 1
ATOM 1616 N N . GLY B 1 29 ? -11.352 15.062 8.258 1 62.41 29 GLY B N 1
ATOM 1617 C CA . GLY B 1 29 ? -11.586 15.164 9.688 1 62.41 29 GLY B CA 1
ATOM 1618 C C . GLY B 1 29 ? -10.656 14.289 10.508 1 62.41 29 GLY B C 1
ATOM 1619 O O . GLY B 1 29 ? -9.438 14.344 10.352 1 62.41 29 GLY B O 1
ATOM 1620 N N . ASP B 1 30 ? -11.266 13.445 11.461 1 66.38 30 ASP B N 1
ATOM 1621 C CA . ASP B 1 30 ? -10.5 12.562 12.344 1 66.38 30 ASP B CA 1
ATOM 1622 C C . ASP B 1 30 ? -10.078 11.289 11.609 1 66.38 30 ASP B C 1
ATOM 1624 O O . ASP B 1 30 ? -9.336 10.477 12.156 1 66.38 30 ASP B O 1
ATOM 1628 N N . GLY B 1 31 ? -10.406 11.156 10.422 1 75.56 31 GLY B N 1
ATOM 1629 C CA . GLY B 1 31 ? -9.984 10.016 9.625 1 75.56 31 GLY B CA 1
ATOM 1630 C C . GLY B 1 31 ? -10.852 8.789 9.836 1 75.56 31 GLY B C 1
ATOM 1631 O O . GLY B 1 31 ? -10.922 7.918 8.961 1 75.56 31 GLY B O 1
ATOM 1632 N N . PHE B 1 32 ? -11.57 8.719 11 1 81.81 32 PHE B N 1
ATOM 1633 C CA . PHE B 1 32 ? -12.359 7.539 11.336 1 81.81 32 PHE B CA 1
ATOM 1634 C C . PHE B 1 32 ? -13.656 7.508 10.539 1 81.81 32 PHE B C 1
ATOM 1636 O O . PHE B 1 32 ? -14.078 6.445 10.07 1 81.81 32 PHE B O 1
ATOM 1643 N N . THR B 1 33 ? -14.211 8.703 10.406 1 83.5 33 THR B N 1
ATOM 1644 C CA . THR B 1 33 ? -15.422 8.773 9.594 1 83.5 33 THR B CA 1
ATOM 1645 C C . THR B 1 33 ? -15.109 8.469 8.133 1 83.5 33 THR B C 1
ATOM 1647 O O . THR B 1 33 ? -15.836 7.719 7.477 1 83.5 33 THR B O 1
ATOM 1650 N N . ALA B 1 34 ? -14.086 9.031 7.656 1 85.38 34 ALA B N 1
ATOM 1651 C CA . ALA B 1 34 ? -13.664 8.75 6.285 1 85.38 34 ALA B CA 1
ATOM 1652 C C . ALA B 1 34 ? -13.414 7.262 6.082 1 85.38 34 ALA B C 1
ATOM 1654 O O . ALA B 1 34 ? -13.773 6.699 5.047 1 85.38 34 ALA B O 1
ATOM 1655 N N . GLN B 1 35 ? -12.852 6.66 7.09 1 89.88 35 GLN B N 1
ATOM 1656 C CA . GLN B 1 35 ? -12.555 5.234 6.996 1 89.88 35 GLN B CA 1
ATOM 1657 C C . GLN B 1 35 ? -13.828 4.406 6.914 1 89.88 35 GLN B C 1
ATOM 1659 O O . GLN B 1 35 ? -13.883 3.406 6.195 1 89.88 35 GLN B O 1
ATOM 1664 N N . LEU B 1 36 ? -14.781 4.828 7.695 1 89.75 36 LEU B N 1
ATOM 1665 C CA . LEU B 1 36 ? -16.062 4.125 7.621 1 89.75 36 LEU B CA 1
ATOM 1666 C C . LEU B 1 36 ? -16.625 4.172 6.207 1 89.75 36 LEU B C 1
ATOM 1668 O O . LEU B 1 36 ? -17.047 3.148 5.672 1 89.75 36 LEU B O 1
ATOM 1672 N N . PHE B 1 37 ? -16.594 5.266 5.621 1 89.88 37 PHE B N 1
ATOM 1673 C CA . PHE B 1 37 ? -17.156 5.41 4.289 1 89.88 37 PHE B CA 1
ATOM 1674 C C . PHE B 1 37 ? -16.281 4.719 3.248 1 89.88 37 PHE B C 1
ATOM 1676 O O . PHE B 1 37 ? -16.781 4.191 2.256 1 89.88 37 PHE B O 1
ATOM 1683 N N . MET B 1 38 ? -15 4.719 3.438 1 93 38 MET B N 1
ATOM 1684 C CA . MET B 1 38 ? -14.133 3.932 2.566 1 93 38 MET B CA 1
ATOM 1685 C C . MET B 1 38 ? -14.508 2.455 2.613 1 93 38 MET B C 1
ATOM 1687 O O . MET B 1 38 ? -14.562 1.79 1.576 1 93 38 MET B O 1
ATOM 1691 N N . CYS B 1 39 ? -14.781 2.014 3.807 1 95.44 39 CYS B N 1
ATOM 1692 C CA . CYS B 1 39 ? -15.148 0.612 3.965 1 95.44 39 CYS B CA 1
ATOM 1693 C C . CYS B 1 39 ? -16.516 0.332 3.336 1 95.44 39 CYS B C 1
ATOM 1695 O O . CYS B 1 39 ? -16.734 -0.751 2.795 1 95.44 39 CYS B O 1
ATOM 1697 N N . ILE B 1 40 ? -17.391 1.276 3.42 1 93.88 40 ILE B N 1
ATOM 1698 C CA . ILE B 1 40 ? -18.688 1.122 2.777 1 93.88 40 ILE B CA 1
ATOM 1699 C C . ILE B 1 40 ? -18.516 1.035 1.263 1 93.88 40 ILE B C 1
ATOM 1701 O O . ILE B 1 40 ? -19.094 0.162 0.612 1 93.88 40 ILE B O 1
ATOM 1705 N N . GLY B 1 41 ? -17.75 1.948 0.694 1 95.12 41 GLY B N 1
ATOM 1706 C CA . GLY B 1 41 ? -17.469 1.893 -0.731 1 95.12 41 GLY B CA 1
ATOM 1707 C C . GLY B 1 41 ? -16.828 0.585 -1.164 1 95.12 41 GLY B C 1
ATOM 1708 O O . GLY B 1 41 ? -17.203 0.011 -2.186 1 95.12 41 GLY B O 1
ATOM 1709 N N . ALA B 1 42 ? -15.875 0.127 -0.358 1 97.12 42 ALA B N 1
ATOM 1710 C CA . ALA B 1 42 ? -15.195 -1.133 -0.655 1 97.12 42 ALA B CA 1
ATOM 1711 C C . ALA B 1 42 ? -16.172 -2.307 -0.589 1 97.12 42 ALA B C 1
ATOM 1713 O O . ALA B 1 42 ? -16.188 -3.162 -1.477 1 97.12 42 ALA B O 1
ATOM 1714 N N . PHE B 1 43 ? -16.984 -2.354 0.414 1 95.69 43 PHE B N 1
ATOM 1715 C CA . PHE B 1 43 ? -17.938 -3.438 0.602 1 95.69 43 PHE B CA 1
ATOM 1716 C C . PHE B 1 43 ? -18.938 -3.479 -0.544 1 95.69 43 PHE B C 1
ATOM 1718 O O . PHE B 1 43 ? -19.266 -4.551 -1.057 1 95.69 43 PHE B O 1
ATOM 1725 N N . MET B 1 44 ? -19.438 -2.354 -0.923 1 94.06 44 MET B N 1
ATOM 1726 C CA . MET B 1 44 ? -20.391 -2.291 -2.023 1 94.06 44 MET B CA 1
ATOM 1727 C C . MET B 1 44 ? -19.766 -2.799 -3.318 1 94.06 44 MET B C 1
ATOM 1729 O O . MET B 1 44 ? -20.391 -3.57 -4.051 1 94.06 44 MET B O 1
ATOM 1733 N N . ALA B 1 45 ? -18.609 -2.396 -3.605 1 93.56 45 ALA B N 1
ATOM 1734 C CA . ALA B 1 45 ? -17.922 -2.855 -4.812 1 93.56 45 ALA B CA 1
ATOM 1735 C C . ALA B 1 45 ? -17.719 -4.367 -4.785 1 93.56 45 ALA B C 1
ATOM 1737 O O . ALA B 1 45 ? -17.953 -5.047 -5.785 1 93.56 45 ALA B O 1
ATOM 1738 N N . ALA B 1 46 ? -17.25 -4.867 -3.629 1 92.69 46 ALA B N 1
ATOM 1739 C CA . ALA B 1 46 ? -17.016 -6.305 -3.502 1 92.69 46 ALA B CA 1
ATOM 1740 C C . ALA B 1 46 ? -18.328 -7.086 -3.625 1 92.69 46 ALA B C 1
ATOM 1742 O O . ALA B 1 46 ? -18.359 -8.156 -4.23 1 92.69 46 ALA B O 1
ATOM 1743 N N . ALA B 1 47 ? -19.359 -6.543 -3.053 1 88.75 47 ALA B N 1
ATOM 1744 C CA . ALA B 1 47 ? -20.656 -7.203 -3.09 1 88.75 47 ALA B CA 1
ATOM 1745 C C . ALA B 1 47 ? -21.172 -7.301 -4.52 1 88.75 47 ALA B C 1
ATOM 1747 O O . ALA B 1 47 ? -21.781 -8.312 -4.902 1 88.75 47 ALA B O 1
ATOM 1748 N N . VAL B 1 48 ? -21 -6.305 -5.293 1 85.69 48 VAL B N 1
ATOM 1749 C CA . VAL B 1 48 ? -21.453 -6.289 -6.68 1 85.69 48 VAL B CA 1
ATOM 1750 C C . VAL B 1 48 ? -20.734 -7.375 -7.473 1 85.69 48 VAL B C 1
ATOM 1752 O O . VAL B 1 48 ? -21.359 -8.109 -8.25 1 85.69 48 VAL B O 1
ATOM 1755 N N . VAL B 1 49 ? -19.469 -7.574 -7.289 1 80.75 49 VAL B N 1
ATOM 1756 C CA . VAL B 1 49 ? -18.672 -8.578 -8 1 80.75 49 VAL B CA 1
ATOM 1757 C C . VAL B 1 49 ? -19.094 -9.977 -7.562 1 80.75 49 VAL B C 1
ATOM 1759 O O . VAL B 1 49 ? -19.234 -10.883 -8.391 1 80.75 49 VAL B O 1
ATOM 1762 N N . HIS B 1 50 ? -19.25 -10.086 -6.285 1 79.38 50 HIS B N 1
ATOM 1763 C CA . HIS B 1 50 ? -19.547 -11.422 -5.77 1 79.38 50 HIS B CA 1
ATOM 1764 C C . HIS B 1 50 ? -20.984 -11.82 -6.09 1 79.38 50 HIS B C 1
ATOM 1766 O O . HIS B 1 50 ? -21.281 -13.008 -6.211 1 79.38 50 HIS B O 1
ATOM 1772 N N . ALA B 1 51 ? -21.828 -10.922 -6.09 1 75.12 51 ALA B N 1
ATOM 1773 C CA . ALA B 1 51 ? -23.188 -11.242 -6.504 1 75.12 51 ALA B CA 1
ATOM 1774 C C . ALA B 1 51 ? -23.203 -11.914 -7.879 1 75.12 51 ALA B C 1
ATOM 1776 O O . ALA B 1 51 ? -24.109 -12.688 -8.195 1 75.12 51 ALA B O 1
ATOM 1777 N N . SER B 1 52 ? -22.203 -11.648 -8.57 1 69.12 52 SER B N 1
ATOM 1778 C CA . SER B 1 52 ? -22.094 -12.242 -9.898 1 69.12 52 SER B CA 1
ATOM 1779 C C . SER B 1 52 ? -21.406 -13.594 -9.852 1 69.12 52 SER B C 1
ATOM 1781 O O . SER B 1 52 ? -21.406 -14.336 -10.836 1 69.12 52 SER B O 1
ATOM 1783 N N . LEU B 1 53 ? -20.812 -13.758 -8.609 1 66.5 53 LEU B N 1
ATOM 1784 C CA . LEU B 1 53 ? -20.078 -15.008 -8.438 1 66.5 53 LEU B CA 1
ATOM 1785 C C . LEU B 1 53 ? -20.859 -15.969 -7.543 1 66.5 53 LEU B C 1
ATOM 1787 O O . LEU B 1 53 ? -21.719 -15.547 -6.77 1 66.5 53 LEU B O 1
ATOM 1791 N N . TYR B 1 54 ? -20.891 -17.25 -7.789 1 59.72 54 TYR B N 1
ATOM 1792 C CA . TYR B 1 54 ? -21.484 -18.219 -6.875 1 59.72 54 TYR B CA 1
ATOM 1793 C C . TYR B 1 54 ? -20.844 -18.141 -5.496 1 59.72 54 TYR B C 1
ATOM 1795 O O . TYR B 1 54 ? -19.688 -17.719 -5.367 1 59.72 54 TYR B O 1
ATOM 1803 N N . PHE B 1 55 ? -21.594 -18.188 -4.336 1 54.41 55 PHE B N 1
ATOM 1804 C CA . PHE B 1 55 ? -21.234 -17.938 -2.945 1 54.41 55 PHE B CA 1
ATOM 1805 C C . PHE B 1 55 ? -20.109 -18.859 -2.51 1 54.41 55 PHE B C 1
ATOM 1807 O O . PHE B 1 55 ? -20.312 -20.078 -2.371 1 54.41 55 PHE B O 1
ATOM 1814 N N . PRO B 1 56 ? -18.891 -18.406 -2.639 1 59.25 56 PRO B N 1
ATOM 1815 C CA . PRO B 1 56 ? -17.859 -19.328 -2.193 1 59.25 56 PRO B CA 1
ATOM 1816 C C . PRO B 1 56 ? -17.703 -19.375 -0.673 1 59.25 56 PRO B C 1
ATOM 1818 O O . PRO B 1 56 ? -18.25 -18.516 0.025 1 59.25 56 PRO B O 1
ATOM 1821 N N . PRO B 1 57 ? -17.047 -20.453 -0.142 1 60.47 57 PRO B N 1
ATOM 1822 C CA . PRO B 1 57 ? -16.812 -20.625 1.294 1 60.47 57 PRO B CA 1
ATOM 1823 C C . PRO B 1 57 ? -16.141 -19.406 1.928 1 60.47 57 PRO B C 1
ATOM 1825 O O . PRO B 1 57 ? -15.445 -18.656 1.242 1 60.47 57 PRO B O 1
ATOM 1828 N N . VAL B 1 58 ? -16.469 -19.281 3.211 1 59.81 58 VAL B N 1
ATOM 1829 C CA . VAL B 1 58 ? -16.016 -18.188 4.066 1 59.81 58 VAL B CA 1
ATOM 1830 C C . VAL B 1 58 ? -14.508 -18.297 4.289 1 59.81 58 VAL B C 1
ATOM 1832 O O . VAL B 1 58 ? -14.016 -19.359 4.68 1 59.81 58 VAL B O 1
ATOM 1835 N N . TYR B 1 59 ? -13.836 -17.234 3.992 1 70.44 59 TYR B N 1
ATOM 1836 C CA . TYR B 1 59 ? -12.414 -17.203 4.309 1 70.44 59 TYR B CA 1
ATOM 1837 C C . TYR B 1 59 ? -12.141 -16.266 5.477 1 70.44 59 TYR B C 1
ATOM 1839 O O . TYR B 1 59 ? -11.945 -15.062 5.285 1 70.44 59 TYR B O 1
ATOM 1847 N N . GLY B 1 60 ? -12.219 -16.906 6.816 1 76.94 60 GLY B N 1
ATOM 1848 C CA . GLY B 1 60 ? -11.984 -16.125 8.023 1 76.94 60 GLY B CA 1
ATOM 1849 C C . GLY B 1 60 ? -10.664 -15.375 8 1 76.94 60 GLY B C 1
ATOM 1850 O O . GLY B 1 60 ? -10.586 -14.219 8.438 1 76.94 60 GLY B O 1
ATOM 1851 N N . PHE B 1 61 ? -9.68 -15.922 7.5 1 84.25 61 PHE B N 1
ATOM 1852 C CA . PHE B 1 61 ? -8.367 -15.289 7.457 1 84.25 61 PHE B CA 1
ATOM 1853 C C . PHE B 1 61 ? -8.406 -14.031 6.598 1 84.25 61 PHE B C 1
ATOM 1855 O O . PHE B 1 61 ? -7.707 -13.055 6.887 1 84.25 61 PHE B O 1
ATOM 1862 N N . ALA B 1 62 ? -9.273 -14.031 5.633 1 87.75 62 ALA B N 1
ATOM 1863 C CA . ALA B 1 62 ? -9.43 -12.844 4.797 1 87.75 62 ALA B CA 1
ATOM 1864 C C . ALA B 1 62 ? -10.047 -11.695 5.586 1 87.75 62 ALA B C 1
ATOM 1866 O O . ALA B 1 62 ? -9.68 -10.531 5.387 1 87.75 62 ALA B O 1
ATOM 1867 N N . MET B 1 63 ? -10.922 -12.008 6.52 1 91.88 63 MET B N 1
ATOM 1868 C CA . MET B 1 63 ? -11.547 -10.969 7.332 1 91.88 63 MET B CA 1
ATOM 1869 C C . MET B 1 63 ? -10.523 -10.32 8.258 1 91.88 63 MET B C 1
ATOM 1871 O O . MET B 1 63 ? -10.602 -9.117 8.531 1 91.88 63 MET B O 1
ATOM 1875 N N . ILE B 1 64 ? -9.609 -11.094 8.719 1 92.69 64 ILE B N 1
ATOM 1876 C CA . ILE B 1 64 ? -8.539 -10.562 9.555 1 92.69 64 ILE B CA 1
ATOM 1877 C C . ILE B 1 64 ? -7.707 -9.57 8.75 1 92.69 64 ILE B C 1
ATOM 1879 O O . ILE B 1 64 ? -7.375 -8.484 9.234 1 92.69 64 ILE B O 1
ATOM 1883 N N . SER B 1 65 ? -7.406 -9.922 7.496 1 93.56 65 SER B N 1
ATOM 1884 C CA . SER B 1 65 ? -6.664 -9.023 6.613 1 93.56 65 SER B CA 1
ATOM 1885 C C . SER B 1 65 ? -7.398 -7.699 6.43 1 93.56 65 SER B C 1
ATOM 1887 O O . SER B 1 65 ? -6.781 -6.633 6.484 1 93.56 65 SER B O 1
ATOM 1889 N N . GLY B 1 66 ? -8.711 -7.777 6.297 1 95.5 66 GLY B N 1
ATOM 1890 C CA . GLY B 1 66 ? -9.516 -6.574 6.168 1 95.5 66 GLY B CA 1
ATOM 1891 C C . GLY B 1 66 ? -9.5 -5.711 7.414 1 95.5 66 GLY B C 1
ATOM 1892 O O . GLY B 1 66 ? -9.43 -4.484 7.324 1 95.5 66 GLY B O 1
ATOM 1893 N N . THR B 1 67 ? -9.555 -6.359 8.539 1 95.62 67 THR B N 1
ATOM 1894 C CA . THR B 1 67 ? -9.531 -5.648 9.812 1 95.62 67 THR B CA 1
ATOM 1895 C C . THR B 1 67 ? -8.188 -4.953 10.016 1 95.62 67 THR B C 1
ATOM 1897 O O . THR B 1 67 ? -8.133 -3.818 10.492 1 95.62 67 THR B O 1
ATOM 1900 N N . LEU B 1 68 ? -7.105 -5.621 9.641 1 95.44 68 LEU B N 1
ATOM 1901 C CA . LEU B 1 68 ? -5.777 -5.02 9.719 1 95.44 68 LEU B CA 1
ATOM 1902 C C . LEU B 1 68 ? -5.688 -3.787 8.828 1 95.44 68 LEU B C 1
ATOM 1904 O O . LEU B 1 68 ? -5.219 -2.732 9.266 1 95.44 68 LEU B O 1
ATOM 1908 N N . TRP B 1 69 ? -6.191 -3.926 7.598 1 96.5 69 TRP B N 1
ATOM 1909 C CA . TRP B 1 69 ? -6.164 -2.807 6.66 1 96.5 69 TRP B CA 1
ATOM 1910 C C . TRP B 1 69 ? -6.984 -1.635 7.184 1 96.5 69 TRP B C 1
ATOM 1912 O O . TRP B 1 69 ? -6.535 -0.487 7.148 1 96.5 69 TRP B O 1
ATOM 1922 N N . CYS B 1 70 ? -8.172 -1.933 7.672 1 96.31 70 CYS B N 1
ATOM 1923 C CA . CYS B 1 70 ? -9.07 -0.901 8.18 1 96.31 70 CYS B CA 1
ATOM 1924 C C . CYS B 1 70 ? -8.422 -0.122 9.32 1 96.31 70 CYS B C 1
ATOM 1926 O O . CYS B 1 70 ? -8.453 1.109 9.328 1 96.31 70 CYS B O 1
ATOM 1928 N N . THR B 1 71 ? -7.84 -0.817 10.227 1 94 71 THR B N 1
ATOM 1929 C CA . THR B 1 71 ? -7.211 -0.181 11.375 1 94 71 THR B CA 1
ATOM 1930 C C . THR B 1 71 ? -6.008 0.652 10.945 1 94 71 THR B C 1
ATOM 1932 O O . THR B 1 71 ? -5.867 1.808 11.352 1 94 71 THR B O 1
ATOM 1935 N N . ALA B 1 72 ? -5.172 0.111 10.125 1 94.88 72 ALA B N 1
ATOM 1936 C CA . ALA B 1 72 ? -4.008 0.833 9.625 1 94.88 72 ALA B CA 1
ATOM 1937 C C . ALA B 1 72 ? -4.426 2.092 8.867 1 94.88 72 ALA B C 1
ATOM 1939 O O . ALA B 1 72 ? -3.863 3.168 9.086 1 94.88 72 ALA B O 1
ATOM 1940 N N . ASN B 1 73 ? -5.418 1.971 8.016 1 93.88 73 ASN B N 1
ATOM 1941 C CA . ASN B 1 73 ? -5.836 3.057 7.133 1 93.88 73 ASN B CA 1
ATOM 1942 C C . ASN B 1 73 ? -6.516 4.18 7.91 1 93.88 73 ASN B C 1
ATOM 1944 O O . ASN B 1 73 ? -6.395 5.352 7.551 1 93.88 73 ASN B O 1
ATOM 1948 N N . ALA B 1 74 ? -7.219 3.826 8.945 1 89.75 74 ALA B N 1
ATOM 1949 C CA . ALA B 1 74 ? -7.816 4.852 9.797 1 89.75 74 ALA B CA 1
ATOM 1950 C C . ALA B 1 74 ? -6.746 5.77 10.383 1 89.75 74 ALA B C 1
ATOM 1952 O O . ALA B 1 74 ? -6.914 6.992 10.406 1 89.75 74 ALA B O 1
ATOM 1953 N N . PHE B 1 75 ? -5.672 5.203 10.789 1 89.75 75 PHE B N 1
ATOM 1954 C CA . PHE B 1 75 ? -4.559 5.988 11.32 1 89.75 75 PHE B CA 1
ATOM 1955 C C . PHE B 1 75 ? -3.807 6.68 10.188 1 89.75 75 PHE B C 1
ATOM 1957 O O . PHE B 1 75 ? -3.307 7.797 10.359 1 89.75 75 PHE B O 1
ATOM 1964 N N . ALA B 1 76 ? -3.754 5.973 9.07 1 89.44 76 ALA B N 1
ATOM 1965 C CA . ALA B 1 76 ? -3.031 6.539 7.934 1 89.44 76 ALA B CA 1
ATOM 1966 C C . ALA B 1 76 ? -3.623 7.883 7.523 1 89.44 76 ALA B C 1
ATOM 1968 O O . ALA B 1 76 ? -2.889 8.812 7.176 1 89.44 76 ALA B O 1
ATOM 1969 N N . ILE B 1 77 ? -4.867 7.957 7.535 1 86.38 77 ILE B N 1
ATOM 1970 C CA . ILE B 1 77 ? -5.535 9.195 7.145 1 86.38 77 ILE B CA 1
ATOM 1971 C C . ILE B 1 77 ? -5.109 10.328 8.07 1 86.38 77 ILE B C 1
ATOM 1973 O O . ILE B 1 77 ? -4.789 11.43 7.617 1 86.38 77 ILE B O 1
ATOM 1977 N N . GLN B 1 78 ? -5 10.102 9.312 1 83.5 78 GLN B N 1
ATOM 1978 C CA . GLN B 1 78 ? -4.562 11.102 10.281 1 83.5 78 GLN B CA 1
ATOM 1979 C C . GLN B 1 78 ? -3.084 11.43 10.102 1 83.5 78 GLN B C 1
ATOM 1981 O O . GLN B 1 78 ? -2.68 12.586 10.227 1 83.5 78 GLN B O 1
ATOM 1986 N N . ILE B 1 79 ? -2.338 10.469 9.844 1 85.94 79 ILE B N 1
ATOM 1987 C CA . ILE B 1 79 ? -0.896 10.633 9.695 1 85.94 79 ILE B CA 1
ATOM 1988 C C . ILE B 1 79 ? -0.592 11.445 8.445 1 85.94 79 ILE B C 1
ATOM 1990 O O . ILE B 1 79 ? 0.292 12.305 8.445 1 85.94 79 ILE B O 1
ATOM 1994 N N . ILE B 1 80 ? -1.333 11.172 7.402 1 85.44 80 ILE B N 1
ATOM 1995 C CA . ILE B 1 80 ? -1.161 11.906 6.148 1 85.44 80 ILE B CA 1
ATOM 1996 C C . ILE B 1 80 ? -1.429 13.391 6.375 1 85.44 80 ILE B C 1
ATOM 1998 O O . ILE B 1 80 ? -0.717 14.242 5.844 1 85.44 80 ILE B O 1
ATOM 2002 N N . ASN B 1 81 ? -2.406 13.641 7.188 1 78 81 ASN B N 1
ATOM 2003 C CA . ASN B 1 81 ? -2.742 15.031 7.473 1 78 81 ASN B CA 1
ATOM 2004 C C . ASN B 1 81 ? -1.633 15.727 8.266 1 78 81 ASN B C 1
ATOM 2006 O O . ASN B 1 81 ? -1.414 16.922 8.109 1 78 81 ASN B O 1
ATOM 2010 N N . ARG B 1 82 ? -0.886 14.945 8.938 1 78.44 82 ARG B N 1
ATOM 2011 C CA . ARG B 1 82 ? 0.143 15.523 9.797 1 78.44 82 ARG B CA 1
ATOM 2012 C C . ARG B 1 82 ? 1.495 15.547 9.094 1 78.44 82 ARG B C 1
ATOM 2014 O O . ARG B 1 82 ? 2.234 16.531 9.195 1 78.44 82 ARG B O 1
ATOM 2021 N N . LEU B 1 83 ? 1.853 14.539 8.359 1 82.94 83 LEU B N 1
ATOM 2022 C CA . LEU B 1 83 ? 3.215 14.383 7.863 1 82.94 83 LEU B CA 1
ATOM 2023 C C . LEU B 1 83 ? 3.275 14.617 6.359 1 82.94 83 LEU B C 1
ATOM 2025 O O . LEU B 1 83 ? 4.359 14.805 5.801 1 82.94 83 LEU B O 1
ATOM 2029 N N . GLY B 1 84 ? 2.104 14.688 5.719 1 82.06 84 GLY B N 1
ATOM 2030 C CA . GLY B 1 84 ? 2.084 14.773 4.266 1 82.06 84 GLY B CA 1
ATOM 2031 C C . GLY B 1 84 ? 1.953 13.422 3.592 1 82.06 84 GLY B C 1
ATOM 2032 O O . GLY B 1 84 ? 2.338 12.398 4.16 1 82.06 84 GLY B O 1
ATOM 2033 N N . LEU B 1 85 ? 1.502 13.469 2.402 1 86.94 85 LEU B N 1
ATOM 2034 C CA . LEU B 1 85 ? 1.156 12.25 1.681 1 86.94 85 LEU B CA 1
ATOM 2035 C C . LEU B 1 85 ? 2.41 11.484 1.278 1 86.94 85 LEU B C 1
ATOM 2037 O O . LEU B 1 85 ? 2.506 10.273 1.514 1 86.94 85 LEU B O 1
ATOM 2041 N N . ALA B 1 86 ? 3.381 12.172 0.698 1 88.06 86 ALA B N 1
ATOM 2042 C CA . ALA B 1 86 ? 4.559 11.484 0.175 1 88.06 86 ALA B CA 1
ATOM 2043 C C . ALA B 1 86 ? 5.32 10.773 1.291 1 88.06 86 ALA B C 1
ATOM 2045 O O . ALA B 1 86 ? 5.703 9.609 1.144 1 88.06 86 ALA B O 1
ATOM 2046 N N . LEU B 1 87 ? 5.496 11.438 2.334 1 88.81 87 LEU B N 1
ATOM 2047 C CA . LEU B 1 87 ? 6.234 10.867 3.455 1 88.81 87 LEU B CA 1
ATOM 2048 C C . LEU B 1 87 ? 5.484 9.68 4.047 1 88.81 87 LEU B C 1
ATOM 2050 O O . LEU B 1 87 ? 6.074 8.625 4.297 1 88.81 87 LEU B O 1
ATOM 2054 N N . SER B 1 88 ? 4.223 9.844 4.301 1 89.69 88 SER B N 1
ATOM 2055 C CA . SER B 1 88 ? 3.424 8.789 4.914 1 89.69 88 SER B CA 1
ATOM 2056 C C . SER B 1 88 ? 3.402 7.535 4.047 1 89.69 88 SER B C 1
ATOM 2058 O O . SER B 1 88 ? 3.684 6.438 4.527 1 89.69 88 SER B O 1
ATOM 2060 N N . VAL B 1 89 ? 3.15 7.684 2.775 1 91.75 89 VAL B N 1
ATOM 2061 C CA . VAL B 1 89 ? 3.08 6.57 1.834 1 91.75 89 VAL B CA 1
ATOM 2062 C C . VAL B 1 89 ? 4.438 5.875 1.749 1 91.75 89 VAL B C 1
ATOM 2064 O O . VAL B 1 89 ? 4.512 4.645 1.716 1 91.75 89 VAL B O 1
ATOM 2067 N N . LEU B 1 90 ? 5.457 6.668 1.751 1 91.69 90 LEU B N 1
ATOM 2068 C CA . LEU B 1 90 ? 6.797 6.098 1.685 1 91.69 90 LEU B CA 1
ATOM 2069 C C . LEU B 1 90 ? 7.078 5.219 2.9 1 91.69 90 LEU B C 1
ATOM 2071 O O . LEU B 1 90 ? 7.621 4.121 2.768 1 91.69 90 LEU B O 1
ATOM 2075 N N . VAL B 1 91 ? 6.691 5.629 4.043 1 91.12 91 VAL B N 1
ATOM 2076 C CA . VAL B 1 91 ? 6.996 4.93 5.285 1 91.12 91 VAL B CA 1
ATOM 2077 C C . VAL B 1 91 ? 6.246 3.598 5.324 1 91.12 91 VAL B C 1
ATOM 2079 O O . VAL B 1 91 ? 6.855 2.543 5.52 1 91.12 91 VAL B O 1
ATOM 2082 N N . TRP B 1 92 ? 4.926 3.596 5.18 1 93 92 TRP B N 1
ATOM 2083 C CA . TRP B 1 92 ? 4.219 2.326 5.32 1 93 92 TRP B CA 1
ATOM 2084 C C . TRP B 1 92 ? 4.504 1.411 4.137 1 93 92 TRP B C 1
ATOM 2086 O O . TRP B 1 92 ? 4.465 0.186 4.266 1 93 92 TRP B O 1
ATOM 2096 N N . ASN B 1 93 ? 4.82 1.973 2.932 1 93.94 93 ASN B N 1
ATOM 2097 C CA . ASN B 1 93 ? 5.207 1.125 1.81 1 93.94 93 ASN B CA 1
ATOM 2098 C C . ASN B 1 93 ? 6.555 0.453 2.053 1 93.94 93 ASN B C 1
ATOM 2100 O O . ASN B 1 93 ? 6.77 -0.686 1.635 1 93.94 93 ASN B O 1
ATOM 2104 N N . THR B 1 94 ? 7.449 1.166 2.688 1 93.31 94 THR B N 1
ATOM 2105 C CA . THR B 1 94 ? 8.727 0.557 3.041 1 93.31 94 THR B CA 1
ATOM 2106 C C . THR B 1 94 ? 8.523 -0.633 3.973 1 93.31 94 THR B C 1
ATOM 2108 O O . THR B 1 94 ? 9.078 -1.708 3.75 1 93.31 94 THR B O 1
ATOM 2111 N N . VAL B 1 95 ? 7.719 -0.483 4.93 1 92.88 95 VAL B N 1
ATOM 2112 C CA . VAL B 1 95 ? 7.445 -1.567 5.867 1 92.88 95 VAL B CA 1
ATOM 2113 C C . VAL B 1 95 ? 6.758 -2.719 5.141 1 92.88 95 VAL B C 1
ATOM 2115 O O . VAL B 1 95 ? 7.062 -3.889 5.383 1 92.88 95 VAL B O 1
ATOM 2118 N N . SER B 1 96 ? 5.863 -2.377 4.277 1 94.5 96 SER B N 1
ATOM 2119 C CA . SER B 1 96 ? 5.188 -3.398 3.486 1 94.5 96 SER B CA 1
ATOM 2120 C C . SER B 1 96 ? 6.18 -4.191 2.641 1 94.5 96 SER B C 1
ATOM 2122 O O . SER B 1 96 ? 6.098 -5.418 2.561 1 94.5 96 SER B O 1
ATOM 2124 N N . CYS B 1 97 ? 7.082 -3.506 2.037 1 93.62 97 CYS B N 1
ATOM 2125 C CA . CYS B 1 97 ? 8.086 -4.172 1.216 1 93.62 97 CYS B CA 1
ATOM 2126 C C . CYS B 1 97 ? 8.992 -5.055 2.068 1 93.62 97 CYS B C 1
ATOM 2128 O O . CYS B 1 97 ? 9.359 -6.156 1.655 1 93.62 97 CYS B O 1
ATOM 2130 N N . LEU B 1 98 ? 9.359 -4.598 3.207 1 93.31 98 LEU B N 1
ATOM 2131 C CA . LEU B 1 98 ? 10.195 -5.383 4.109 1 93.31 98 LEU B CA 1
ATOM 2132 C C . LEU B 1 98 ? 9.469 -6.652 4.555 1 93.31 98 LEU B C 1
ATOM 2134 O O . LEU B 1 98 ? 10.055 -7.734 4.578 1 93.31 98 LEU B O 1
ATOM 2138 N N . THR B 1 99 ? 8.234 -6.504 4.859 1 91.69 99 THR B N 1
ATOM 2139 C CA . THR B 1 99 ? 7.445 -7.66 5.277 1 91.69 99 THR B CA 1
ATOM 2140 C C . THR B 1 99 ? 7.277 -8.641 4.125 1 91.69 99 THR B C 1
ATOM 2142 O O . THR B 1 99 ? 7.383 -9.859 4.316 1 91.69 99 THR B O 1
ATOM 2145 N N . GLY B 1 100 ? 6.949 -8.102 2.951 1 88.69 100 GLY B N 1
ATOM 2146 C CA . GLY B 1 100 ? 6.867 -8.969 1.784 1 88.69 100 GLY B CA 1
ATOM 2147 C C . GLY B 1 100 ? 8.164 -9.703 1.492 1 88.69 100 GLY B C 1
ATOM 2148 O O . GLY B 1 100 ? 8.148 -10.906 1.207 1 88.69 100 GLY B O 1
ATOM 2149 N N . TRP B 1 101 ? 9.195 -9.008 1.615 1 90.56 101 TRP B N 1
ATOM 2150 C CA . TRP B 1 101 ? 10.516 -9.602 1.416 1 90.56 101 TRP B CA 1
ATOM 2151 C C . TRP B 1 101 ? 10.781 -10.688 2.451 1 90.56 101 TRP B C 1
ATOM 2153 O O . TRP B 1 101 ? 11.188 -11.797 2.104 1 90.56 101 TRP B O 1
ATOM 2163 N N . ALA B 1 102 ? 10.602 -10.344 3.711 1 91.19 102 ALA B N 1
ATOM 2164 C CA . ALA B 1 102 ? 10.859 -11.297 4.785 1 91.19 102 ALA B CA 1
ATOM 2165 C C . ALA B 1 102 ? 9.984 -12.539 4.637 1 91.19 102 ALA B C 1
ATOM 2167 O O . ALA B 1 102 ? 10.445 -13.664 4.859 1 91.19 102 ALA B O 1
ATOM 2168 N N . THR B 1 103 ? 8.805 -12.32 4.246 1 87.12 103 THR B N 1
ATOM 2169 C CA . THR B 1 103 ? 7.871 -13.422 4.066 1 87.12 103 THR B CA 1
ATOM 2170 C C . THR B 1 103 ? 8.328 -14.336 2.928 1 87.12 103 THR B C 1
ATOM 2172 O O . THR B 1 103 ? 8.312 -15.562 3.062 1 87.12 103 THR B O 1
ATOM 2175 N N . SER B 1 104 ? 8.758 -13.719 1.828 1 86.12 104 SER B N 1
ATOM 2176 C CA . SER B 1 104 ? 9.203 -14.5 0.679 1 86.12 104 SER B CA 1
ATOM 2177 C C . SER B 1 104 ? 10.562 -15.148 0.947 1 86.12 104 SER B C 1
ATOM 2179 O O . SER B 1 104 ? 10.75 -16.344 0.679 1 86.12 104 SER B O 1
ATOM 2181 N N . ARG B 1 105 ? 11.414 -14.43 1.507 1 88.06 105 ARG B N 1
ATOM 2182 C CA . ARG B 1 105 ? 12.789 -14.883 1.693 1 88.06 105 ARG B CA 1
ATOM 2183 C C . ARG B 1 105 ? 12.867 -16 2.725 1 88.06 105 ARG B C 1
ATOM 2185 O O . ARG B 1 105 ? 13.578 -16.984 2.531 1 88.06 105 ARG B O 1
ATOM 2192 N N . TYR B 1 106 ? 12.109 -15.836 3.783 1 90.88 106 TYR B N 1
ATOM 2193 C CA . TYR B 1 106 ? 12.266 -16.766 4.895 1 90.88 106 TYR B CA 1
ATOM 2194 C C . TYR B 1 106 ? 11.078 -17.719 4.988 1 90.88 106 TYR B C 1
ATOM 2196 O O . TYR B 1 106 ? 11.047 -18.594 5.848 1 90.88 106 TYR B O 1
ATOM 2204 N N . GLY B 1 107 ? 10.195 -17.609 4.098 1 85.69 107 GLY B N 1
ATOM 2205 C CA . GLY B 1 107 ? 9.062 -18.516 4.086 1 85.69 107 GLY B CA 1
ATOM 2206 C C . GLY B 1 107 ? 8.203 -18.406 5.332 1 85.69 107 GLY B C 1
ATOM 2207 O O . GLY B 1 107 ? 7.91 -19.406 5.98 1 85.69 107 GLY B O 1
ATOM 2208 N N . LEU B 1 108 ? 7.719 -17.266 5.598 1 81.56 108 LEU B N 1
ATOM 2209 C CA . LEU B 1 108 ? 6.887 -17.047 6.777 1 81.56 108 LEU B CA 1
ATOM 2210 C C . LEU B 1 108 ? 5.434 -17.406 6.492 1 81.56 108 LEU B C 1
ATOM 2212 O O . LEU B 1 108 ? 5.008 -17.422 5.336 1 81.56 108 LEU B O 1
ATOM 2216 N N . PHE B 1 109 ? 4.652 -17.953 7.484 1 77.38 109 PHE B N 1
ATOM 2217 C CA . PHE B 1 109 ? 3.213 -18.188 7.43 1 77.38 109 PHE B CA 1
ATOM 2218 C C . PHE B 1 109 ? 2.885 -19.344 6.508 1 77.38 109 PHE B C 1
ATOM 2220 O O . PHE B 1 109 ? 1.92 -19.281 5.742 1 77.38 109 PHE B O 1
ATOM 2227 N N . GLY B 1 110 ? 3.768 -20.297 6.496 1 73.19 110 GLY B N 1
ATOM 2228 C CA . GLY B 1 110 ? 3.504 -21.547 5.805 1 73.19 110 GLY B CA 1
ATOM 2229 C C . GLY B 1 110 ? 4 -21.547 4.371 1 73.19 110 GLY B C 1
ATOM 2230 O O . GLY B 1 110 ? 3.717 -22.484 3.617 1 73.19 110 GLY B O 1
ATOM 2231 N N . LEU B 1 111 ? 4.645 -20.516 3.979 1 76 111 LEU B N 1
ATOM 2232 C CA . LEU B 1 111 ? 5.203 -20.438 2.633 1 76 111 LEU B CA 1
ATOM 2233 C C . LEU B 1 111 ? 6.602 -21.047 2.596 1 76 111 LEU B C 1
ATOM 2235 O O . LEU B 1 111 ? 7.305 -21.062 3.609 1 76 111 LEU B O 1
ATOM 2239 N N . PRO B 1 112 ? 6.891 -21.594 1.531 1 82.12 112 PRO B N 1
ATOM 2240 C CA . PRO B 1 112 ? 8.273 -22.062 1.404 1 82.12 112 PRO B CA 1
ATOM 2241 C C . PRO B 1 112 ? 9.266 -20.906 1.256 1 82.12 112 PRO B C 1
ATOM 2243 O O . PRO B 1 112 ? 8.969 -19.906 0.596 1 82.12 112 PRO B O 1
ATOM 2246 N N . PRO B 1 113 ? 10.414 -21.047 1.974 1 86.31 113 PRO B N 1
ATOM 2247 C CA . PRO B 1 113 ? 11.43 -20.016 1.815 1 86.31 113 PRO B CA 1
ATOM 2248 C C . PRO B 1 113 ? 12.016 -19.969 0.406 1 86.31 113 PRO B C 1
ATOM 2250 O O . PRO B 1 113 ? 12.102 -21 -0.263 1 86.31 113 PRO B O 1
ATOM 2253 N N . ALA B 1 114 ? 12.383 -18.781 -0.022 1 85.62 114 ALA B N 1
ATOM 2254 C CA . ALA B 1 114 ? 12.992 -18.594 -1.337 1 85.62 114 ALA B CA 1
ATOM 2255 C C . ALA B 1 114 ? 14.445 -18.141 -1.209 1 85.62 114 ALA B C 1
ATOM 2257 O O . ALA B 1 114 ? 14.781 -17.359 -0.322 1 85.62 114 ALA B O 1
ATOM 2258 N N . ILE B 1 115 ? 15.289 -18.625 -2.051 1 83.44 115 ILE B N 1
ATOM 2259 C CA . ILE B 1 115 ? 16.719 -18.344 -2.02 1 83.44 115 ILE B CA 1
ATOM 2260 C C . ILE B 1 115 ? 17.031 -17.156 -2.922 1 83.44 115 ILE B C 1
ATOM 2262 O O . ILE B 1 115 ? 16.562 -17.094 -4.062 1 83.44 115 ILE B O 1
ATOM 2266 N N . PRO B 1 116 ? 17.703 -16.188 -2.301 1 85.81 116 PRO B N 1
ATOM 2267 C CA . PRO B 1 116 ? 18.125 -15.086 -3.162 1 85.81 116 PRO B CA 1
ATOM 2268 C C . PRO B 1 116 ? 19.297 -15.445 -4.062 1 85.81 116 PRO B C 1
ATOM 2270 O O . PRO B 1 116 ? 20 -16.422 -3.799 1 85.81 116 PRO B O 1
ATOM 2273 N N . ALA B 1 117 ? 19.391 -14.781 -5.188 1 79.56 117 ALA B N 1
ATOM 2274 C CA . ALA B 1 117 ? 20.531 -14.992 -6.066 1 79.56 117 ALA B CA 1
ATOM 2275 C C . ALA B 1 117 ? 21.844 -14.719 -5.34 1 79.56 117 ALA B C 1
ATOM 2277 O O . ALA B 1 117 ? 22.797 -15.492 -5.445 1 79.56 117 ALA B O 1
ATOM 2278 N N . SER B 1 118 ? 21.969 -13.688 -4.629 1 87.88 118 SER B N 1
ATOM 2279 C CA . SER B 1 118 ? 23.078 -13.273 -3.777 1 87.88 118 SER B CA 1
ATOM 2280 C C . SER B 1 118 ? 22.578 -12.695 -2.461 1 87.88 118 SER B C 1
ATOM 2282 O O . SER B 1 118 ? 21.812 -11.719 -2.453 1 87.88 118 SER B O 1
ATOM 2284 N N . THR B 1 119 ? 23.031 -13.297 -1.37 1 89.25 119 THR B N 1
ATOM 2285 C CA . THR B 1 119 ? 22.625 -12.828 -0.053 1 89.25 119 THR B CA 1
ATOM 2286 C C . THR B 1 119 ? 23.062 -11.383 0.167 1 89.25 119 THR B C 1
ATOM 2288 O O . THR B 1 119 ? 22.297 -10.578 0.711 1 89.25 119 THR B O 1
ATOM 2291 N N . VAL B 1 120 ? 24.219 -11.125 -0.292 1 89.69 120 VAL B N 1
ATOM 2292 C CA . VAL B 1 120 ? 24.75 -9.773 -0.129 1 89.69 120 VAL B CA 1
ATOM 2293 C C . VAL B 1 120 ? 23.891 -8.789 -0.934 1 89.69 120 VAL B C 1
ATOM 2295 O O . VAL B 1 120 ? 23.484 -7.746 -0.419 1 89.69 120 VAL B O 1
ATOM 2298 N N . LEU B 1 121 ? 23.594 -9.125 -2.146 1 87.19 121 LEU B N 1
ATOM 2299 C CA . LEU B 1 121 ? 22.781 -8.266 -2.988 1 87.19 121 LEU B CA 1
ATOM 2300 C C . LEU B 1 121 ? 21.375 -8.109 -2.406 1 87.19 121 LEU B C 1
ATOM 2302 O O . LEU B 1 121 ? 20.781 -7.027 -2.48 1 87.19 121 LEU B O 1
ATOM 2306 N N . ASN B 1 122 ? 20.953 -9.188 -1.851 1 92.38 122 ASN B N 1
ATOM 2307 C CA . ASN B 1 122 ? 19.625 -9.172 -1.261 1 92.38 122 ASN B CA 1
ATOM 2308 C C . ASN B 1 122 ? 19.531 -8.188 -0.099 1 92.38 122 ASN B C 1
ATOM 2310 O O . ASN B 1 122 ? 18.578 -7.426 0.001 1 92.38 122 ASN B O 1
ATOM 2314 N N . TYR B 1 123 ? 20.578 -8.117 0.68 1 90.75 123 TYR B N 1
ATOM 2315 C CA . TYR B 1 123 ? 20.594 -7.184 1.798 1 90.75 123 TYR B CA 1
ATOM 2316 C C . TYR B 1 123 ? 20.875 -5.766 1.318 1 90.75 123 TYR B C 1
ATOM 2318 O O . TYR B 1 123 ? 20.391 -4.797 1.9 1 90.75 123 TYR B O 1
ATOM 2326 N N . LEU B 1 124 ? 21.609 -5.633 0.27 1 90 124 LEU B N 1
ATOM 2327 C CA . LEU B 1 124 ? 21.812 -4.32 -0.33 1 90 124 LEU B CA 1
ATOM 2328 C C . LEU B 1 124 ? 20.5 -3.762 -0.87 1 90 124 LEU B C 1
ATOM 2330 O O . LEU B 1 124 ? 20.281 -2.549 -0.843 1 90 124 LEU B O 1
ATOM 2334 N N . GLY B 1 125 ? 19.656 -4.676 -1.301 1 90.88 125 GLY B N 1
ATOM 2335 C CA . GLY B 1 125 ? 18.328 -4.254 -1.729 1 90.88 125 GLY B CA 1
ATOM 2336 C C . GLY B 1 125 ? 17.531 -3.611 -0.618 1 90.88 125 GLY B C 1
ATOM 2337 O O . GLY B 1 125 ? 16.797 -2.645 -0.853 1 90.88 125 GLY B O 1
ATOM 2338 N N . ILE B 1 126 ? 17.719 -4.125 0.57 1 92.31 126 ILE B N 1
ATOM 2339 C CA . ILE B 1 126 ? 17.047 -3.555 1.735 1 92.31 126 ILE B CA 1
ATOM 2340 C C . ILE B 1 126 ? 17.578 -2.145 1.992 1 92.31 126 ILE B C 1
ATOM 2342 O O . ILE B 1 126 ? 16.797 -1.225 2.262 1 92.31 126 ILE B O 1
ATOM 2346 N N . ILE B 1 127 ? 18.859 -2.018 1.859 1 91.25 127 ILE B N 1
ATOM 2347 C CA . ILE B 1 127 ? 19.469 -0.708 2.043 1 91.25 127 ILE B CA 1
ATOM 2348 C C . ILE B 1 127 ? 18.984 0.25 0.961 1 91.25 127 ILE B C 1
ATOM 2350 O O . ILE B 1 127 ? 18.672 1.411 1.244 1 91.25 127 ILE B O 1
ATOM 2354 N N . GLY B 1 128 ? 18.906 -0.165 -0.225 1 91.06 128 GLY B N 1
ATOM 2355 C CA . GLY B 1 128 ? 18.391 0.646 -1.319 1 91.06 128 GLY B CA 1
ATOM 2356 C C . GLY B 1 128 ? 16.938 1.041 -1.142 1 91.06 128 GLY B C 1
ATOM 2357 O O . GLY B 1 128 ? 16.547 2.148 -1.513 1 91.06 128 GLY B O 1
ATOM 2358 N N . LEU B 1 129 ? 16.172 0.106 -0.608 1 92.31 129 LEU B N 1
ATOM 2359 C CA . LEU B 1 129 ? 14.766 0.354 -0.344 1 92.31 129 LEU B CA 1
ATOM 2360 C C . LEU B 1 129 ? 14.594 1.52 0.623 1 92.31 129 LEU B C 1
ATOM 2362 O O . LEU B 1 129 ? 13.68 2.334 0.46 1 92.31 129 LEU B O 1
ATOM 2366 N N . ILE B 1 130 ? 15.469 1.594 1.607 1 89.81 130 ILE B N 1
ATOM 2367 C CA . ILE B 1 130 ? 15.328 2.586 2.668 1 89.81 130 ILE B CA 1
ATOM 2368 C C . ILE B 1 130 ? 16.094 3.854 2.289 1 89.81 130 ILE B C 1
ATOM 2370 O O . ILE B 1 130 ? 15.516 4.941 2.236 1 89.81 130 ILE B O 1
ATOM 2374 N N . ALA B 1 131 ? 17.297 3.752 1.907 1 87.94 131 ALA B N 1
ATOM 2375 C CA . ALA B 1 131 ? 18.188 4.895 1.679 1 87.94 131 ALA B CA 1
ATOM 2376 C C . ALA B 1 131 ? 17.906 5.535 0.321 1 87.94 131 ALA B C 1
ATOM 2378 O O . ALA B 1 131 ? 18.156 6.727 0.129 1 87.94 131 ALA B O 1
ATOM 2379 N N . GLY B 1 132 ? 17.438 4.824 -0.566 1 84.31 132 GLY B N 1
ATOM 2380 C CA . GLY B 1 132 ? 17.234 5.324 -1.917 1 84.31 132 GLY B CA 1
ATOM 2381 C C . GLY B 1 132 ? 16.203 6.434 -1.997 1 84.31 132 GLY B C 1
ATOM 2382 O O . GLY B 1 132 ? 16.516 7.539 -2.451 1 84.31 132 GLY B O 1
ATOM 2383 N N . PRO B 1 133 ? 15.086 6.109 -1.489 1 85.5 133 PRO B N 1
ATOM 2384 C CA . PRO B 1 133 ? 14.031 7.102 -1.703 1 85.5 133 PRO B CA 1
ATOM 2385 C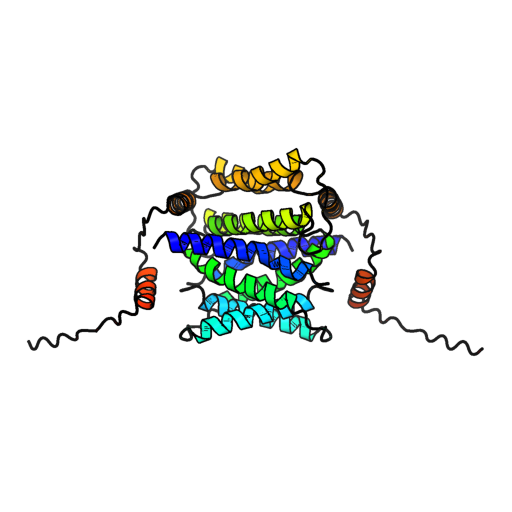 C . PRO B 1 133 ? 13.883 8.062 -0.529 1 85.5 133 PRO B C 1
ATOM 2387 O O . PRO B 1 133 ? 13.406 9.188 -0.705 1 85.5 133 PRO B O 1
ATOM 2390 N N . PHE B 1 134 ? 14.164 7.816 0.698 1 83.56 134 PHE B N 1
ATOM 2391 C CA . PHE B 1 134 ? 13.781 8.602 1.866 1 83.56 134 PHE B CA 1
ATOM 2392 C C . PHE B 1 134 ? 14.43 9.977 1.831 1 83.56 134 PHE B C 1
ATOM 2394 O O . PHE B 1 134 ? 13.742 11 1.88 1 83.56 134 PHE B O 1
ATOM 2401 N N . PRO B 1 135 ? 15.672 10.172 1.657 1 72 135 PRO B N 1
ATOM 2402 C CA . PRO B 1 135 ? 16.203 11.531 1.686 1 72 135 PRO B CA 1
ATOM 2403 C C . PRO B 1 135 ? 15.867 12.328 0.427 1 72 135 PRO B C 1
ATOM 2405 O O . PRO B 1 135 ? 15.344 13.445 0.518 1 72 135 PRO B O 1
ATOM 2408 N N . PRO B 1 136 ? 15.938 11.82 -0.684 1 81.5 136 PRO B N 1
ATOM 2409 C CA . PRO B 1 136 ? 15.836 12.68 -1.863 1 81.5 136 PRO B CA 1
ATOM 2410 C C . PRO B 1 136 ? 14.406 12.828 -2.367 1 81.5 136 PRO B C 1
ATOM 2412 O O . PRO B 1 136 ? 14.086 13.789 -3.068 1 81.5 136 PRO B O 1
ATOM 2415 N N . LEU B 1 137 ? 13.539 11.945 -2.012 1 85.06 137 LEU B N 1
ATOM 2416 C CA . LEU B 1 137 ? 12.203 11.961 -2.594 1 85.06 137 LEU B CA 1
ATOM 2417 C C . LEU B 1 137 ? 11.305 12.961 -1.873 1 85.06 137 LEU B C 1
ATOM 2419 O O . LEU B 1 137 ? 10.297 13.406 -2.424 1 85.06 137 LEU B O 1
ATOM 2423 N N . LEU B 1 138 ? 11.758 13.359 -0.699 1 84.88 138 LEU B N 1
ATOM 2424 C CA . LEU B 1 138 ? 10.891 14.164 0.158 1 84.88 138 LEU B CA 1
ATOM 2425 C C . LEU B 1 138 ? 11.102 15.648 -0.093 1 84.88 138 LEU B C 1
ATOM 2427 O O . LEU B 1 138 ? 12.211 16.078 -0.392 1 84.88 138 LEU B O 1
ATOM 2431 N N . THR B 1 139 ? 9.992 16.328 -0.011 1 82.94 139 THR B N 1
ATOM 2432 C CA . THR B 1 139 ? 10.078 17.781 -0.06 1 82.94 139 THR B CA 1
ATOM 2433 C C . THR B 1 139 ? 10.695 18.328 1.224 1 82.94 139 THR B C 1
ATOM 2435 O O . THR B 1 139 ? 10.852 17.594 2.205 1 82.94 139 THR B O 1
ATOM 2438 N N . LEU B 1 140 ? 10.953 19.641 1.109 1 81.56 140 LEU B N 1
ATOM 2439 C CA . LEU B 1 140 ? 11.562 20.281 2.275 1 81.56 140 LEU B CA 1
ATOM 2440 C C . LEU B 1 140 ? 10.641 20.188 3.488 1 81.56 140 LEU B C 1
ATOM 2442 O O . LEU B 1 140 ? 11.094 19.859 4.594 1 81.56 140 LEU B O 1
ATOM 2446 N N . SER B 1 141 ? 9.406 20.422 3.258 1 81.38 141 SER B N 1
ATOM 2447 C CA . SER B 1 141 ? 8.438 20.391 4.344 1 81.38 141 SER B CA 1
ATOM 2448 C C . SER B 1 141 ? 8.312 18.984 4.934 1 81.38 141 SER B C 1
ATOM 2450 O O . SER B 1 141 ? 8.258 18.828 6.152 1 81.38 141 SER B O 1
ATOM 2452 N N . GLU B 1 142 ? 8.359 18.031 4.141 1 84.69 142 GLU B N 1
ATOM 2453 C CA . GLU B 1 142 ? 8.234 16.656 4.59 1 84.69 142 GLU B CA 1
ATOM 2454 C C . GLU B 1 142 ? 9.5 16.188 5.305 1 84.69 142 GLU B C 1
ATOM 2456 O O . GLU B 1 142 ? 9.43 15.414 6.262 1 84.69 142 GLU B O 1
ATOM 2461 N N . ARG B 1 143 ? 10.539 16.625 4.777 1 82.19 143 ARG B N 1
ATOM 2462 C CA . ARG B 1 143 ? 11.797 16.297 5.445 1 82.19 143 ARG B CA 1
ATOM 2463 C C . ARG B 1 143 ? 11.828 16.859 6.859 1 82.19 143 ARG B C 1
ATOM 2465 O O . ARG B 1 143 ? 12.266 16.188 7.797 1 82.19 143 ARG B O 1
ATOM 2472 N N . GLU B 1 144 ? 11.43 18.078 6.984 1 82.38 144 GLU B N 1
ATOM 2473 C CA . GLU B 1 144 ? 11.367 18.719 8.289 1 82.38 144 GLU B CA 1
ATOM 2474 C C . GLU B 1 144 ? 10.414 17.984 9.227 1 82.38 144 GLU B C 1
ATOM 2476 O O . GLU B 1 144 ? 10.719 17.781 10.406 1 82.38 144 GLU B O 1
ATOM 2481 N N . GLN B 1 145 ? 9.336 17.562 8.68 1 80.56 145 GLN B N 1
ATOM 2482 C CA . GLN B 1 145 ? 8.367 16.812 9.477 1 80.56 145 GLN B CA 1
ATOM 2483 C C . GLN B 1 145 ? 8.945 15.484 9.938 1 80.56 145 GLN B C 1
ATOM 2485 O O . GLN B 1 145 ? 8.734 15.062 11.07 1 80.56 145 GLN B O 1
ATOM 2490 N N . LEU B 1 146 ? 9.617 14.867 9.031 1 79.94 146 LEU B N 1
ATOM 2491 C CA . LEU B 1 146 ? 10.258 13.602 9.359 1 79.94 146 LEU B CA 1
ATOM 2492 C C . LEU B 1 146 ? 11.273 13.781 10.484 1 79.94 146 LEU B C 1
ATOM 2494 O O . LEU B 1 146 ? 11.297 12.984 11.438 1 79.94 146 LEU B O 1
ATOM 2498 N N . LEU B 1 147 ? 12.078 14.781 10.406 1 80.38 147 LEU B N 1
ATOM 2499 C CA . LEU B 1 147 ? 13.102 15.039 11.414 1 80.38 147 LEU B CA 1
ATOM 2500 C C . LEU B 1 147 ? 12.461 15.391 12.758 1 80.38 147 LEU B C 1
ATOM 2502 O O . LEU B 1 147 ? 12.922 14.938 13.805 1 80.38 147 LEU B O 1
ATOM 2506 N N . ASP B 1 148 ? 11.406 16.234 12.672 1 79.38 148 ASP B N 1
ATOM 2507 C CA . ASP B 1 148 ? 10.672 16.578 13.891 1 79.38 148 ASP B CA 1
ATOM 2508 C C . ASP B 1 148 ? 10.047 15.344 14.523 1 79.38 148 ASP B C 1
ATOM 2510 O O . ASP B 1 148 ? 10.062 15.188 15.742 1 79.38 148 ASP B O 1
ATOM 2514 N N . PHE B 1 149 ? 9.555 14.562 13.625 1 76.5 149 PHE B N 1
ATOM 2515 C CA . PHE B 1 149 ? 8.906 13.336 14.062 1 76.5 149 PHE B CA 1
ATOM 2516 C C . PHE B 1 149 ? 9.906 12.391 14.711 1 76.5 149 PHE B C 1
ATOM 2518 O O . PHE B 1 149 ? 9.625 11.805 15.766 1 76.5 149 PHE B O 1
ATOM 2525 N N . LEU B 1 150 ? 11.047 12.227 14.133 1 76.56 150 LEU B N 1
ATOM 2526 C CA . LEU B 1 150 ? 12.07 11.32 14.641 1 76.56 150 LEU B CA 1
ATOM 2527 C C . LEU B 1 150 ? 12.727 11.891 15.891 1 76.56 150 LEU B C 1
ATOM 2529 O O . LEU B 1 150 ? 13.172 11.141 16.766 1 76.56 150 LEU B O 1
ATOM 2533 N N . SER B 1 151 ? 12.836 13.25 15.859 1 75 151 SER B N 1
ATOM 2534 C CA . SER B 1 151 ? 13.438 13.906 17.016 1 75 151 SER B CA 1
ATOM 2535 C C . SER B 1 151 ? 12.422 14.07 18.141 1 75 151 SER B C 1
ATOM 2537 O O . SER B 1 151 ? 12.773 14.523 19.234 1 75 151 SER B O 1
ATOM 2539 N N . MET B 1 152 ? 11.219 13.5 17.922 1 67.5 152 MET B N 1
ATOM 2540 C CA . MET B 1 152 ? 10.156 13.656 18.906 1 67.5 152 MET B CA 1
ATOM 2541 C C . MET B 1 152 ? 10.008 15.117 19.312 1 67.5 152 MET B C 1
ATOM 2543 O O . MET B 1 152 ? 9.789 15.414 20.5 1 67.5 152 MET B O 1
ATOM 2547 N N . LYS B 1 153 ? 10.664 16.156 18.484 1 60.22 153 LYS B N 1
ATOM 2548 C CA . LYS B 1 153 ? 10.539 17.578 18.781 1 60.22 153 LYS B CA 1
ATOM 2549 C C . LYS B 1 153 ? 9.125 18.078 18.516 1 60.22 153 LYS B C 1
ATOM 2551 O O . LYS B 1 153 ? 8.453 17.609 17.594 1 60.22 153 LYS B O 1
ATOM 2556 N N . SER B 1 154 ? 8.406 18.359 19.469 1 46 154 SER B N 1
ATOM 2557 C CA . SER B 1 154 ? 7.035 18.875 19.562 1 46 154 SER B CA 1
ATOM 2558 C C . SER B 1 154 ? 6.859 20.141 18.75 1 46 154 SER B C 1
ATOM 2560 O O . SER B 1 154 ? 6.82 21.25 19.312 1 46 154 SER B O 1
ATOM 2562 N N . HIS B 1 155 ? 7.453 20.516 17.594 1 40.44 155 HIS B N 1
ATOM 2563 C CA . HIS B 1 155 ? 6.895 21.812 17.25 1 40.44 155 HIS B CA 1
ATOM 2564 C C . HIS B 1 155 ? 5.449 21.688 16.781 1 40.44 155 HIS B C 1
ATOM 2566 O O . HIS B 1 155 ? 5.188 21.219 15.664 1 40.44 155 HIS B O 1
ATOM 2572 N N . ILE B 1 156 ? 4.539 21.281 17.562 1 37.81 156 ILE B N 1
ATOM 2573 C CA . ILE B 1 156 ? 3.115 21.406 17.281 1 37.81 156 ILE B CA 1
ATOM 2574 C C . ILE B 1 156 ? 2.816 22.797 16.703 1 37.81 156 ILE B C 1
ATOM 2576 O O . ILE B 1 156 ? 2.957 23.797 17.406 1 37.81 156 ILE B O 1
ATOM 2580 N N . VAL B 1 157 ? 3.252 23.312 15.656 1 34.84 157 VAL B N 1
ATOM 2581 C CA . VAL B 1 157 ? 2.49 24.469 15.188 1 34.84 157 VAL B CA 1
ATOM 2582 C C . VAL B 1 157 ? 1.02 24.094 15.039 1 34.84 157 VAL B C 1
ATOM 2584 O O . VAL B 1 157 ? 0.665 23.297 14.164 1 34.84 157 VAL B O 1
ATOM 2587 N N . TRP B 1 158 ? 0.299 23.953 16.172 1 33.78 158 TRP B N 1
ATOM 2588 C CA . TRP B 1 158 ? -1.15 23.922 16.344 1 33.78 158 TRP B CA 1
ATOM 2589 C C . TRP B 1 158 ? -1.821 24.953 15.43 1 33.78 158 TRP B C 1
ATOM 2591 O O . TRP B 1 158 ? -3.01 25.25 15.586 1 33.78 158 TRP B O 1
ATOM 2601 N N . ASP B 1 159 ? -1.156 25.781 14.766 1 34.03 159 ASP B N 1
ATOM 2602 C CA . ASP B 1 159 ? -1.96 26.875 14.242 1 34.03 159 ASP B CA 1
ATOM 2603 C C . ASP B 1 159 ? -2.973 26.375 13.211 1 34.03 159 ASP B C 1
ATOM 2605 O O . ASP B 1 159 ? -3.568 27.172 12.484 1 34.03 159 ASP B O 1
ATOM 2609 N N . ASP B 1 160 ? -2.945 25.125 12.922 1 33.84 160 ASP B N 1
ATOM 2610 C CA . ASP B 1 160 ? -4.055 24.906 12 1 33.84 160 ASP B CA 1
ATOM 2611 C C . ASP B 1 160 ? -5.379 24.797 12.75 1 33.84 160 ASP B C 1
ATOM 2613 O O . ASP B 1 160 ? -5.484 24.047 13.727 1 33.84 160 ASP B O 1
ATOM 2617 N N . PRO B 1 161 ? -6.301 25.734 12.703 1 34.66 161 PRO B N 1
ATOM 2618 C CA . PRO B 1 161 ? -7.605 25.812 13.367 1 34.66 161 PRO B CA 1
ATOM 2619 C C . PRO B 1 161 ? -8.32 24.469 13.406 1 34.66 161 PRO B C 1
ATOM 2621 O O . PRO B 1 161 ? -9.164 24.234 14.281 1 34.66 161 PRO B O 1
ATOM 2624 N N . ILE B 1 162 ? -8.078 23.609 12.539 1 35.44 162 ILE B N 1
ATOM 2625 C CA . ILE B 1 162 ? -8.836 22.359 12.516 1 35.44 162 ILE B CA 1
ATOM 2626 C C . ILE B 1 162 ? -8.383 21.453 13.656 1 35.44 162 ILE B C 1
ATOM 2628 O O . ILE B 1 162 ? -9.195 20.75 14.258 1 35.44 162 ILE B O 1
ATOM 2632 N N . CYS B 1 163 ? -7.184 21.438 14.141 1 34.03 163 CYS B N 1
ATOM 2633 C CA . CYS B 1 163 ? -6.68 20.641 15.25 1 34.03 163 CYS B CA 1
ATOM 2634 C C . CYS B 1 163 ? -7.223 21.156 16.578 1 34.03 163 CYS B C 1
ATOM 2636 O O . CYS B 1 163 ? -7.457 20.375 17.5 1 34.03 163 CYS B O 1
ATOM 2638 N N . ASP B 1 164 ? -7.391 22.406 16.812 1 34.06 164 ASP B N 1
ATOM 2639 C CA . ASP B 1 164 ? -8.008 22.938 18.016 1 34.06 164 ASP B CA 1
ATOM 2640 C C . ASP B 1 164 ? -9.391 22.328 18.25 1 34.06 164 ASP B C 1
ATOM 2642 O O . ASP B 1 164 ? -9.742 21.984 19.375 1 34.06 164 ASP B O 1
ATOM 2646 N N . SER B 1 165 ? -10.125 22.172 17.234 1 34.69 165 SER B N 1
ATOM 2647 C CA . SER B 1 165 ? -11.469 21.641 17.422 1 34.69 165 SER B CA 1
ATOM 2648 C C . SER B 1 165 ? -11.438 20.156 17.781 1 34.69 165 SER B C 1
ATOM 2650 O O . SER B 1 165 ? -12.227 19.688 18.609 1 34.69 165 SER B O 1
ATOM 2652 N N . GLN B 1 166 ? -10.453 19.406 17.297 1 33.34 166 GLN B N 1
ATOM 2653 C CA . GLN B 1 166 ? -10.445 17.969 17.578 1 33.34 166 GLN B CA 1
ATOM 2654 C C . GLN B 1 166 ? -9.82 17.688 18.938 1 33.34 166 GLN B C 1
ATOM 2656 O O . GLN B 1 166 ? -10.281 16.812 19.672 1 33.34 166 GLN B O 1
ATOM 2661 N N . LEU B 1 167 ? -8.852 18.391 19.453 1 32.31 167 LEU B N 1
ATOM 2662 C CA . LEU B 1 167 ? -8.352 18.25 20.812 1 32.31 167 LEU B CA 1
ATOM 2663 C C . LEU B 1 167 ? -9.422 18.641 21.828 1 32.31 167 LEU B C 1
ATOM 2665 O O . LEU B 1 167 ? -9.523 18.031 22.906 1 32.31 167 LEU B O 1
ATOM 2669 N N . GLN B 1 168 ? -10.156 19.703 21.562 1 34.66 168 GLN B N 1
ATOM 2670 C CA . GLN B 1 168 ? -11.273 20.031 22.453 1 34.66 168 GLN B CA 1
ATOM 2671 C C . GLN B 1 168 ? -12.258 18.875 22.547 1 34.66 168 GLN B C 1
ATOM 2673 O O . GLN B 1 168 ? -12.805 18.609 23.625 1 34.66 168 GLN B O 1
ATOM 2678 N N . PHE B 1 169 ? -12.367 18.156 21.5 1 34.62 169 PHE B N 1
ATOM 2679 C CA . PHE B 1 169 ? -13.273 17.016 21.516 1 34.62 169 PHE B CA 1
ATOM 2680 C C . PHE B 1 169 ? -12.68 15.867 22.328 1 34.62 169 PHE B C 1
ATOM 2682 O O . PHE B 1 169 ? -13.383 15.211 23.094 1 34.62 169 PHE B O 1
ATOM 2689 N N . LEU B 1 170 ? -11.398 15.633 22.266 1 34.16 170 LEU B N 1
ATOM 2690 C CA . LEU B 1 170 ? -10.812 14.562 23.062 1 34.16 170 LEU B CA 1
ATOM 2691 C C . LEU B 1 170 ? -10.68 15 24.531 1 34.16 170 LEU B C 1
ATOM 2693 O O . LEU B 1 170 ? -10.664 14.164 25.422 1 34.16 170 LEU B O 1
ATOM 2697 N N . SER B 1 171 ? -10.375 16.266 24.625 1 33.5 171 SER B N 1
ATOM 2698 C CA . SER B 1 171 ? -10.219 16.672 26.016 1 33.5 171 SER B CA 1
ATOM 2699 C C . SER B 1 171 ? -11.57 16.812 26.719 1 33.5 171 SER B C 1
ATOM 2701 O O . SER B 1 171 ? -11.641 17.094 27.922 1 33.5 171 SER B O 1
ATOM 2703 N N . GLY B 1 172 ? -12.57 16.188 26.406 1 36.31 172 GLY B N 1
ATOM 2704 C CA . GLY B 1 172 ? -13.867 16.188 27.062 1 36.31 172 GLY B CA 1
ATOM 2705 C C . GLY B 1 172 ? -14.234 17.516 27.672 1 36.31 172 GLY B C 1
ATOM 2706 O O . GLY B 1 172 ? -15.141 17.594 28.516 1 36.31 172 GLY B O 1
ATOM 2707 N N . THR B 1 173 ? -13.266 18.406 27.656 1 33.25 173 THR B N 1
ATOM 2708 C CA . THR B 1 173 ? -13.656 19.516 28.5 1 33.25 173 THR B CA 1
ATOM 2709 C C . THR B 1 173 ? -14.773 20.328 27.844 1 33.25 173 THR B C 1
ATOM 2711 O O . THR B 1 173 ? -14.602 20.844 26.734 1 33.25 173 THR B O 1
ATOM 2714 N N . PRO B 1 174 ? -16.078 20.047 28.094 1 32.09 174 PRO B N 1
ATOM 2715 C CA . PRO B 1 174 ? -17.219 20.875 27.703 1 32.09 174 PRO B CA 1
ATOM 2716 C C . PRO B 1 174 ? -16.953 22.375 27.859 1 32.09 174 PRO B C 1
ATOM 2718 O O . PRO B 1 174 ? -16.344 22.781 28.844 1 32.09 174 PRO B O 1
ATOM 2721 N N . GLU B 1 175 ? -16.578 23.078 26.844 1 34.94 175 GLU B N 1
ATOM 2722 C CA . GLU B 1 175 ? -16.609 24.516 27.047 1 34.94 175 GLU B CA 1
ATOM 2723 C C . GLU B 1 175 ? -17.844 24.938 27.859 1 34.94 175 GLU B C 1
ATOM 2725 O O . GLU B 1 175 ? -18.969 24.688 27.438 1 34.94 175 GLU B O 1
ATOM 2730 N N . ILE B 1 176 ? -17.828 24.969 29.141 1 32.81 176 ILE B N 1
ATOM 2731 C CA . ILE B 1 176 ? -18.812 25.688 29.953 1 32.81 176 ILE B CA 1
ATOM 2732 C C . ILE B 1 176 ? -18.984 27.109 29.438 1 32.81 176 ILE B C 1
ATOM 2734 O O . ILE B 1 176 ? -18.031 27.891 29.453 1 32.81 176 ILE B O 1
ATOM 2738 N N . ALA B 1 177 ? -19.797 27.328 28.391 1 34.81 177 ALA B N 1
ATOM 2739 C CA . ALA B 1 177 ? -20.359 28.625 28.078 1 34.81 177 ALA B CA 1
ATOM 2740 C C . ALA B 1 177 ? -20.719 29.391 29.359 1 34.81 177 ALA B C 1
ATOM 2742 O O . ALA B 1 177 ? -21.672 29.047 30.047 1 34.81 177 ALA B O 1
ATOM 2743 N N . GLN B 1 178 ? -19.766 29.719 30.109 1 29.23 178 GLN B N 1
ATOM 2744 C CA . GLN B 1 178 ? -20.109 30.703 31.141 1 29.23 178 GLN B CA 1
ATOM 2745 C C . GLN B 1 178 ? -20.797 31.922 30.531 1 29.23 178 GLN B C 1
ATOM 2747 O O . GLN B 1 178 ? -20.203 32.656 29.766 1 29.23 178 GLN B O 1
ATOM 2752 N N . GLU B 1 179 ? -22.094 31.781 30.109 1 30.09 179 GLU B N 1
ATOM 2753 C CA . GLU B 1 179 ? -23 32.906 30.016 1 30.09 179 GLU B CA 1
ATOM 2754 C C . GLU B 1 179 ? -22.797 33.875 31.188 1 30.09 179 GLU B C 1
ATOM 2756 O O . GLU B 1 179 ? -23.078 33.531 32.344 1 30.09 179 GLU B O 1
ATOM 2761 N N . ASN B 1 180 ? -21.594 34.406 31.344 1 29.95 180 ASN B N 1
ATOM 2762 C CA . ASN B 1 180 ? -21.594 35.594 32.188 1 29.95 180 ASN B CA 1
ATOM 2763 C C . ASN B 1 180 ? -22.672 36.594 31.797 1 29.95 180 ASN B C 1
ATOM 2765 O O . ASN B 1 180 ? -22.641 37.125 30.688 1 29.95 180 ASN B O 1
ATOM 2769 N N . ASN B 1 181 ? -23.938 36.344 32.219 1 31.16 181 ASN B N 1
ATOM 2770 C CA . ASN B 1 181 ? -25 37.312 32.438 1 31.16 181 ASN B CA 1
ATOM 2771 C C . ASN B 1 181 ? -24.484 38.562 33.156 1 31.16 181 ASN B C 1
ATOM 2773 O O . ASN B 1 181 ? -24.297 38.562 34.375 1 31.16 181 ASN B O 1
ATOM 2777 N N . GLN B 1 182 ? -23.312 39.156 32.812 1 25.55 182 GLN B N 1
ATOM 2778 C CA . GLN B 1 182 ? -23.141 40.5 33.375 1 25.55 182 GLN B CA 1
ATOM 2779 C C . GLN B 1 182 ? -24.344 41.406 33.031 1 25.55 182 GLN B C 1
ATOM 2781 O O . GLN B 1 182 ? -24.688 41.562 31.859 1 25.55 182 GLN B O 1
ATOM 2786 N N . ASN B 1 183 ? -25.297 41.406 33.938 1 28.42 183 ASN B N 1
ATOM 2787 C CA . ASN B 1 183 ? -26.25 42.438 34.344 1 28.42 183 ASN B CA 1
ATOM 2788 C C . ASN B 1 183 ? -25.625 43.844 34.281 1 28.42 183 ASN B C 1
ATOM 2790 O O . ASN B 1 183 ? -24.703 44.156 35.031 1 28.42 183 ASN B O 1
ATOM 2794 N N . GLU B 1 184 ? -24.891 44.188 33.156 1 22.91 184 GLU B N 1
ATOM 2795 C CA . GLU B 1 184 ? -25.125 45.625 33.031 1 22.91 184 GLU B CA 1
ATOM 2796 C C . GLU B 1 184 ? -26.5 45.906 32.406 1 22.91 184 GLU B C 1
ATOM 2798 O O . GLU B 1 184 ? -26.984 45.125 31.594 1 22.91 184 GLU B O 1
#

Foldseek 3Di:
DVVVVVVVVVVVVVCVVCVCVVVVVDPCQLLLVVLVVVVVVVVVVVCVVCVVPDDDDDDPVVVVVVVVCSVVRSVLSVVCVQQNDVQSCLVVVLVVVVVVLCCAQVVPPPGDHDDDPDPVVSVVVNVCSPVVCNPPVDDPSNVVSVCCVVVVPPPPPVPPVSVVVVVCVVVPPPPPPPPPPPPD/DVVVVVVVVVVVVVCVVCVCVVVVVDPCQLLLVVLVVVVVVVVVVVCVVCVVPDDDDDDPVVVVVVVVCSVVRSVLSVVCVQQNDVQSCLVVVLVVVVVVLCCAQVVPPPGDHDDDPDPVVSVVVNVCSPVVCNPPVDDPSNVVSVCCVVVVPPPPPVPPVSVVVVVCVVVPPPPPPPPPPPPD

Radius of gyration: 23.03 Å; Cα contacts (8 Å, |Δi|>4): 546; chains: 2; bounding box: 51×97×59 Å